Protein 5ZSX (pdb70)

InterPro domains:
  IPR000486 Extradiol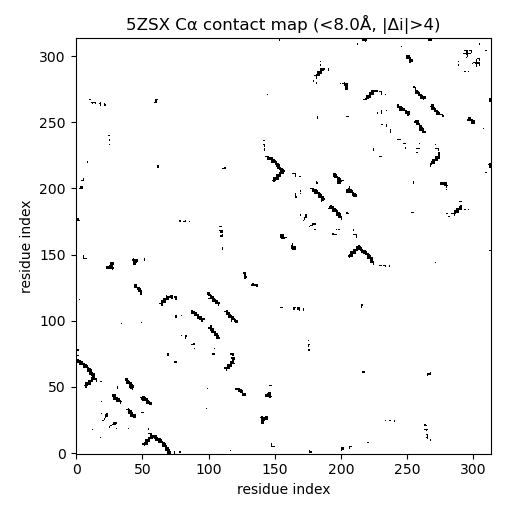 ring-cleavage dioxygenase, class I /II [PS00082] (250-271)
  IPR004360 Glyoxalase/fosfomycin resistance/dioxygenase domain [PF00903] (162-271)
  IPR017624 Catechol 2,3 dioxygenase [TIGR03211] (2-314)
  IPR029068 Glyoxalase/Bleomycin resistance protein/Dihydroxybiphenyl dioxygenase [G3DSA:3.10.180.10] (1-146)
  IPR029068 Glyoxalase/Bleomycin resistance protein/Dihydroxybiphenyl dioxygenase [G3DSA:3.10.180.10] (147-293)
  IPR029068 Glyoxalase/Bleomycin resistance protein/Dihydroxybiphenyl dioxygenase [SSF54593] (1-282)
  IPR037523 Vicinal oxygen chelate (VOC), core domain [PS51819] (5-120)
  IPR037523 Vicinal oxygen chelate (VOC), core domain [PS51819] (147-275)
  IPR054560 Metapyrocatechase-like, N-terminal domain [PF22247] (63-122)

Solvent-accessible surface area: 13381 Å² total; per-residue (Å²): 108,4,3,69,66,7,8,0,0,3,0,48,1,104,74,39,101,21,0,21,133,12,0,52,56,4,0,7,4,123,43,44,34,142,39,221,78,34,27,3,1,0,9,1,10,30,22,106,11,25,3,4,0,3,0,22,75,33,127,98,19,7,28,44,9,0,0,2,26,0,96,94,64,67,3,0,82,37,4,41,137,100,0,80,94,76,64,20,184,19,71,60,35,93,114,53,66,24,42,38,7,9,44,0,0,43,5,141,4,46,10,42,16,44,2,29,0,2,12,45,16,82,128,65,10,32,56,33,36,117,147,140,72,87,115,150,13,125,69,70,121,19,8,5,1,19,85,8,14,3,0,5,0,4,0,66,41,71,63,182,63,73,62,26,13,0,25,50,0,9,118,0,0,39,101,3,3,70,7,26,37,8,4,26,0,31,26,29,110,90,18,84,40,41,11,6,0,14,0,0,47,39,64,39,2,7,5,0,0,0,20,17,8,107,76,42,12,1,2,4,0,0,0,28,2,78,48,122,122,34,0,101,108,0,21,70,16,0,78,172,63,190,23,171,72,25,11,64,53,11,83,15,11,3,2,119,0,30,0,0,5,0,17,5,73,9,27,0,2,0,1,0,5,1,18,85,29,17,98,0,67,135,131,72,108,58,42,65,44,60,92,126,100,46,10,21,0,8,2,114,105,96,39,123,47,40,76,30,10,76,99,62,56,41

CATH classification: 3.10.180.10 (+1 more: 3.10.180.10)

Secondary structure (DSSP, 8-state):
--EEEEEEEEEEES-HHHHHHHHHHTT--EEEEE-TTS-EEEE-TT--BS-SEEEEE-SS-EEEEEEEEESSHHHHHHHHHHHHHHT--EEEE-TTSSTTB--EEEEE-TTS-EEEEES-B-B---TT-SSS--SS-TT--TT----EEEEEEEEEEEGGGTEEHHHHHHHHHHHTT--EEEEEEEESGGG-EEEEEEEESSSSS-SEEEEEESS-EEEEEEEEESSHHHHHHHHHHHHHTT-EEEEEEEE-SSTT-EEEEEE-TTS-EEEEEES--S---TTSPPEEEEGGGHHHHHSTTT----HHHHH---

Sequence (314 aa):
MGVLRIGHASLKVMDMDAAVRHYENVLGMKTTMKDKAGNVYLKCWDEWDKYSVILTPSDQAGMNHLAYKVEKEADL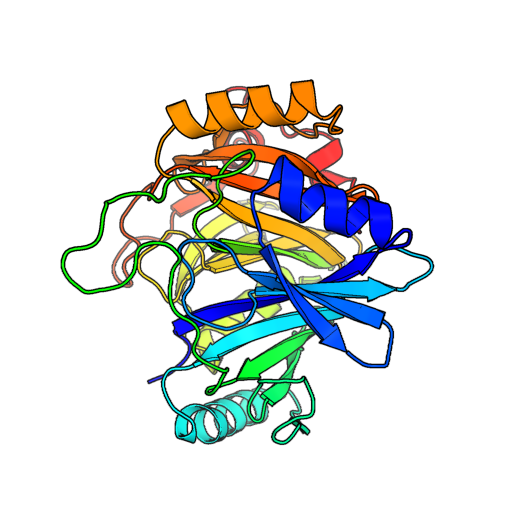EALQQKIEAWGVKTTMLDEGTLPSTGRMLQFKLPSGHEMRLYASKEFVGTDVGNINPDPWPDGLKGAGAHWLDHCLLVCEMNPEAGINTVADNTRFVTECLDFFLTEQVLVGPGGSIQATTFLARTTTPHDIAFVGGPTSGLHHIAFFLDSWHDVLKAADVMAKNKVRIDVAPTRHGITRGETIYFFDPSGNRNETFAGLGYLAQRDRPVTTWTEDQLGSAIFYHTGYLEPSFTDVYT

Nearest PDB structures (foldseek):
  5znh-assembly1_A  TM=1.003E+00  e=5.817E-73  Diaphorobacter sp. DS2
  5zsz-assembly1_A  TM=1.003E+00  e=4.782E-66  Diaphorobacter sp. DS2
  1q0c-assembly1_A  TM=8.884E-01  e=5.235E-26  Brevibacterium fuscum
  1f1u-assembly1_A  TM=8.947E-01  e=1.206E-25  Arthrobacter globiformis
  2zi8-assembly1_A  TM=8.381E-01  e=3.390E-19  Mycobacterium tuberculosis

Organism: NCBI:txid1302548

Radius of gyration: 18.54 Å; Cα contacts (8 Å, |Δi|>4): 811; chains: 1; bounding box: 49×52×52 Å

Foldseek 3Di:
DFFDFWAAWEKEFADLVQQVCCCCAQVNWDWQDADPQGKTFTWAQQDFFRGHYIYHHDPAIFTQATETETAAPVVLVVLQVLLVVVPWHWDWAAQPPPPQFGIWIWTAQPLGGIYIYGHGGHTHGHNQDDDPGDPADPPRHHLRFNGFAAFEKAGADDVVVPDDSQVRNQVSCCRRRVWAWAAFEFEDDVSPDTAKTATDPAQFRHRYMYGYANGITTLETETEDEALVSLVRSQVSCVVVVWAWDAHWAFALRSRWIWTWTARPRQAIYMYTYHRSDGHDNPDDHHYHYPVQVQCNGGVVPSDNDPCSHPGHD

Structure (mmCIF, N/CA/C/O backbone):
data_5ZSX
#
_entry.id   5ZSX
#
_cell.length_a   102.281
_cell.length_b   102.281
_cell.length_c   113.851
_cell.angle_alpha   90.000
_cell.angle_beta   90.000
_cell.angle_gamma   120.000
#
_symmetry.space_group_name_H-M   'P 62 2 2'
#
loop_
_entity.id
_entity.type
_entity.pdbx_description
1 polymer 'Catechol 2,3-dioxygenase, extradiol protein'
2 non-polymer 'CALCIUM ION'
3 non-polymer 'FE (III) ION'
4 non-polymer 3-FLUOROBENZENE-1,2-DIOL
5 non-polymer DI(HYDROXYETHYL)ETHER
6 non-polymer 1,2-ETHANEDIOL
7 water water
#
loop_
_atom_site.group_PDB
_atom_site.id
_atom_site.type_symbol
_atom_site.label_atom_id
_atom_site.label_alt_id
_atom_site.label_comp_id
_atom_site.label_asym_id
_atom_site.label_entity_id
_atom_site.label_seq_id
_atom_site.pdbx_PDB_ins_code
_atom_site.Cartn_x
_atom_site.Cartn_y
_atom_site.Cartn_z
_atom_site.occupancy
_atom_site.B_iso_or_equiv
_atom_site.auth_seq_id
_atom_site.auth_comp_id
_atom_site.auth_asym_id
_atom_site.auth_atom_id
_atom_site.pdbx_PDB_model_num
ATOM 1 N N . MET A 1 1 ? 14.402 -0.078 52.737 1.00 51.89 1 MET A N 1
ATOM 2 C CA . MET A 1 1 ? 14.101 1.038 51.845 1.00 55.16 1 MET A CA 1
ATOM 3 C C . MET A 1 1 ? 14.982 2.254 52.124 1.00 49.04 1 MET A C 1
ATOM 4 O O . MET A 1 1 ? 15.611 2.354 53.175 1.00 55.63 1 MET A O 1
ATOM 9 N N . GLY A 1 2 ? 15.015 3.179 51.173 1.00 39.63 2 GLY A N 1
ATOM 10 C CA . GLY A 1 2 ? 15.629 4.473 51.387 1.00 39.85 2 GLY A CA 1
ATOM 11 C C . GLY A 1 2 ? 16.987 4.624 50.732 1.00 39.80 2 GLY A C 1
ATOM 12 O O . GLY A 1 2 ? 17.408 3.841 49.876 1.00 40.00 2 GLY A O 1
ATOM 13 N N . VAL A 1 3 ? 17.680 5.679 51.162 1.00 37.06 3 VAL A N 1
ATOM 14 C CA . VAL A 1 3 ? 18.971 6.039 50.592 1.00 34.77 3 VAL A CA 1
ATOM 15 C C . VAL A 1 3 ? 20.009 4.976 50.927 1.00 31.99 3 VAL A C 1
ATOM 16 O O . VAL A 1 3 ? 20.088 4.493 52.066 1.00 31.17 3 VAL A O 1
ATOM 20 N N . LEU A 1 4 ? 20.813 4.606 49.928 1.00 28.58 4 LEU A N 1
ATOM 21 C CA . LEU A 1 4 ? 21.891 3.638 50.091 1.00 29.11 4 LEU A CA 1
ATOM 22 C C . LEU A 1 4 ? 23.234 4.307 50.364 1.00 37.64 4 LEU A C 1
ATOM 23 O O . LEU A 1 4 ? 23.958 3.904 51.280 1.00 34.68 4 LEU A O 1
ATOM 28 N N . ARG A 1 5 ? 23.578 5.320 49.576 1.00 32.70 5 ARG A N 1
ATOM 29 C CA . ARG A 1 5 ? 24.906 5.921 49.606 1.00 29.63 5 ARG A CA 1
ATOM 30 C C . ARG A 1 5 ? 24.898 7.124 48.676 1.00 34.56 5 ARG A C 1
ATOM 31 O O . ARG A 1 5 ? 23.940 7.351 47.932 1.00 38.66 5 ARG A O 1
ATOM 39 N N . ILE A 1 6 ? 25.993 7.882 48.711 1.00 34.48 6 ILE A N 1
ATOM 40 C CA . ILE A 1 6 ? 26.192 8.944 47.736 1.00 32.93 6 ILE A CA 1
ATOM 41 C C . ILE A 1 6 ? 26.326 8.330 46.348 1.00 36.91 6 ILE A C 1
ATOM 42 O O . ILE A 1 6 ? 26.980 7.293 46.162 1.00 36.47 6 ILE A O 1
ATOM 47 N N . GLY A 1 7 ? 25.672 8.948 45.368 1.00 36.42 7 GLY A N 1
ATOM 48 C CA . GLY A 1 7 ? 25.600 8.379 44.036 1.00 32.73 7 GLY A CA 1
ATOM 49 C C . GLY A 1 7 ? 26.548 9.030 43.053 1.00 39.54 7 GLY A C 1
ATOM 50 O O . GLY A 1 7 ? 27.337 8.345 42.393 1.00 35.94 7 GLY A O 1
ATOM 51 N N . HIS A 1 8 ? 26.475 10.354 42.937 1.00 38.23 8 HIS A N 1
ATOM 52 C CA . HIS A 1 8 ? 27.458 11.089 42.155 1.00 33.46 8 HIS A CA 1
ATOM 53 C C . HIS A 1 8 ? 27.465 12.540 42.610 1.00 31.43 8 HIS A C 1
ATOM 54 O O . HIS A 1 8 ? 26.558 13.001 43.308 1.00 36.71 8 HIS A O 1
ATOM 61 N N . ALA A 1 9 ? 28.511 13.252 42.199 1.00 32.84 9 ALA A N 1
ATOM 62 C CA . ALA A 1 9 ? 28.623 14.691 42.384 1.00 36.38 9 ALA A CA 1
ATOM 63 C C . ALA A 1 9 ? 28.922 15.327 41.035 1.00 41.26 9 ALA A C 1
ATOM 64 O O . ALA A 1 9 ? 29.776 14.834 40.291 1.00 41.16 9 ALA A O 1
ATOM 66 N N . SER A 1 10 ? 28.222 16.413 40.719 1.00 43.06 10 SER A N 1
ATOM 67 C CA . SER A 1 10 ? 28.407 17.139 39.466 1.00 38.42 10 SER A CA 1
ATOM 68 C C . SER A 1 10 ? 29.124 18.448 39.760 1.00 40.25 10 SER A C 1
ATOM 69 O O . SER A 1 10 ? 28.585 19.309 40.466 1.00 40.09 10 SER A O 1
ATOM 72 N N . LEU A 1 11 ? 30.328 18.600 39.212 1.00 40.09 11 LEU A N 1
ATOM 73 C CA . LEU A 1 11 ? 31.202 19.724 39.513 1.00 39.79 11 LEU A CA 1
ATOM 74 C C . LEU A 1 11 ? 31.382 20.616 38.293 1.00 40.74 11 LEU A C 1
ATOM 75 O O . LEU A 1 11 ? 31.380 20.148 37.151 1.00 45.02 11 LEU A O 1
ATOM 80 N N . LYS A 1 12 ? 31.546 21.910 38.554 1.00 51.37 12 LYS A N 1
ATOM 81 C CA . LYS A 1 12 ? 31.928 22.874 37.531 1.00 55.92 12 LYS A CA 1
ATOM 82 C C . LYS A 1 12 ? 33.445 22.928 37.413 1.00 56.70 12 LYS A C 1
ATOM 83 O O . LYS A 1 12 ? 34.156 22.974 38.422 1.00 51.11 12 LYS A O 1
ATOM 89 N N . VAL A 1 13 ? 33.938 22.923 36.175 1.00 53.63 13 VAL A N 1
ATOM 90 C CA . VAL A 1 13 ? 35.358 23.085 35.895 1.00 50.63 13 VAL A CA 1
ATOM 91 C C . VAL A 1 13 ? 35.523 24.066 34.744 1.00 56.01 13 VAL A C 1
ATOM 92 O O . VAL A 1 13 ? 34.638 24.219 33.898 1.00 58.37 13 VAL A O 1
ATOM 96 N N . MET A 1 14 ? 36.679 24.729 34.715 1.00 55.32 14 MET A N 1
ATOM 97 C CA . MET A 1 14 ? 36.968 25.733 33.702 1.00 58.05 14 MET A CA 1
ATOM 98 C C . MET A 1 14 ? 37.888 25.229 32.600 1.00 60.14 14 MET A C 1
ATOM 99 O O . MET A 1 14 ? 37.947 25.848 31.532 1.00 60.86 14 MET A O 1
ATOM 104 N N . ASP A 1 15 ? 38.594 24.123 32.827 1.00 64.36 15 ASP A N 1
ATOM 105 C CA . ASP A 1 15 ? 39.462 23.502 31.826 1.00 66.13 15 ASP A CA 1
ATOM 106 C C . ASP A 1 15 ? 39.157 22.007 31.856 1.00 60.50 15 ASP A C 1
ATOM 107 O O . ASP A 1 15 ? 39.594 21.300 32.769 1.00 60.07 15 ASP A O 1
ATOM 112 N N . MET A 1 16 ? 38.407 21.530 30.859 1.00 55.68 16 MET A N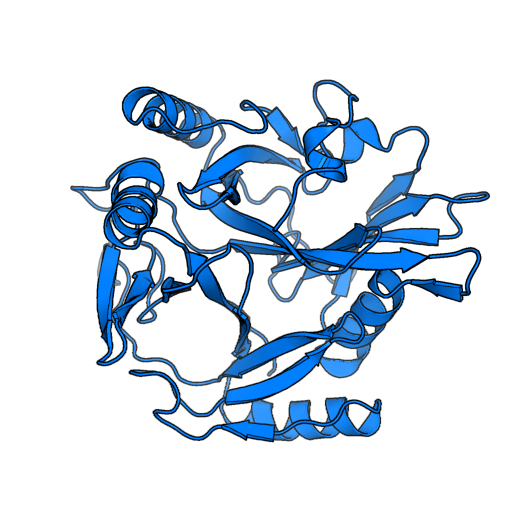 1
ATOM 113 C CA . MET A 1 16 ? 37.955 20.142 30.876 1.00 54.72 16 MET A CA 1
ATOM 114 C C . MET A 1 16 ? 39.124 19.175 30.719 1.00 54.06 16 MET A C 1
ATOM 115 O O . MET A 1 16 ? 39.220 18.181 31.450 1.00 46.50 16 MET A O 1
ATOM 120 N N . ASP A 1 17 ? 40.022 19.451 29.768 1.00 46.76 17 ASP A N 1
ATOM 121 C CA . ASP A 1 17 ? 41.178 18.583 29.560 1.00 60.64 17 ASP A CA 1
ATOM 122 C C . ASP A 1 17 ? 41.992 18.439 30.840 1.00 57.46 17 ASP A C 1
ATOM 123 O O . ASP A 1 17 ? 42.354 17.326 31.236 1.00 55.21 17 ASP A O 1
ATOM 128 N N . ALA A 1 18 ? 42.280 19.559 31.505 1.00 50.72 18 ALA A N 1
ATOM 129 C CA . ALA A 1 18 ? 43.068 19.507 32.731 1.00 47.80 18 ALA A CA 1
ATOM 130 C C . ALA A 1 18 ? 42.310 18.804 33.851 1.00 51.20 18 ALA A C 1
ATOM 131 O O . ALA A 1 18 ? 42.908 18.062 34.639 1.00 55.79 18 ALA A O 1
ATOM 133 N N . ALA A 1 19 ? 40.995 19.022 33.939 1.00 56.05 19 ALA A N 1
ATOM 134 C CA . ALA A 1 19 ? 40.214 18.416 35.015 1.00 49.71 19 ALA A CA 1
ATOM 135 C C . ALA A 1 19 ? 40.111 16.905 34.839 1.00 50.78 19 ALA A C 1
ATOM 136 O O . ALA A 1 19 ? 40.315 16.144 35.793 1.00 47.44 19 ALA A O 1
ATOM 138 N N . VAL A 1 20 ? 39.784 16.455 33.624 1.00 50.27 20 VAL A N 1
ATOM 139 C CA . VAL A 1 20 ? 39.741 15.022 33.341 1.00 53.53 20 VAL A CA 1
ATOM 140 C C . VAL A 1 20 ? 41.108 14.393 33.584 1.00 51.79 20 VAL A C 1
ATOM 141 O O . VAL A 1 20 ? 41.214 13.296 34.145 1.00 45.70 20 VAL A O 1
ATOM 145 N N . ARG A 1 21 ? 42.174 15.086 33.176 1.00 48.97 21 ARG A N 1
ATOM 146 C CA . ARG A 1 21 ? 43.528 14.621 33.462 1.00 49.21 21 ARG A CA 1
ATOM 147 C C . ARG A 1 21 ? 43.733 14.413 34.959 1.00 48.79 21 ARG A C 1
ATOM 148 O O . ARG A 1 21 ? 44.352 13.430 35.381 1.00 42.48 21 ARG A O 1
ATOM 156 N N . HIS A 1 22 ? 43.193 15.319 35.773 1.00 40.80 22 HIS A N 1
ATOM 157 C CA . HIS A 1 22 ? 43.375 15.250 37.218 1.00 39.85 22 HIS A CA 1
ATOM 158 C C . HIS A 1 22 ? 42.650 14.050 37.818 1.00 45.07 22 HIS A C 1
ATOM 159 O O . HIS A 1 22 ? 43.237 13.276 38.582 1.00 48.05 22 HIS A O 1
ATOM 166 N N . TYR A 1 23 ? 41.366 13.884 37.496 1.00 37.55 23 TYR A N 1
ATOM 167 C CA . TYR A 1 23 ? 40.598 12.818 38.131 1.00 35.74 23 TYR A CA 1
ATOM 168 C C . TYR A 1 23 ? 41.035 11.444 37.643 1.00 41.84 23 TYR A C 1
ATOM 169 O O . TYR A 1 23 ? 40.959 10.466 38.399 1.00 38.41 23 TYR A O 1
ATOM 178 N N . GLU A 1 24 ? 41.539 11.359 36.412 1.00 37.04 24 GLU A N 1
ATOM 179 C CA . GLU A 1 24 ? 42.079 10.099 35.916 1.00 43.13 24 GLU A CA 1
ATOM 180 C C . GLU A 1 24 ? 43.459 9.808 36.499 1.00 48.60 24 GLU A C 1
ATOM 181 O O . GLU A 1 24 ? 43.695 8.722 37.036 1.00 49.31 24 GLU A O 1
ATOM 187 N N . ASN A 1 25 ? 44.386 10.764 36.402 1.00 49.11 25 ASN A N 1
ATOM 188 C CA . ASN A 1 25 ? 45.777 10.468 36.735 1.00 43.59 25 ASN A CA 1
ATOM 189 C C . ASN A 1 25 ? 46.042 10.523 38.234 1.00 48.65 25 ASN A C 1
ATOM 190 O O . ASN A 1 25 ? 46.851 9.744 38.747 1.00 51.79 25 ASN A O 1
ATOM 195 N N . VAL A 1 26 ? 45.392 11.434 38.949 1.00 50.05 26 VAL A N 1
ATOM 196 C CA . VAL A 1 26 ? 45.65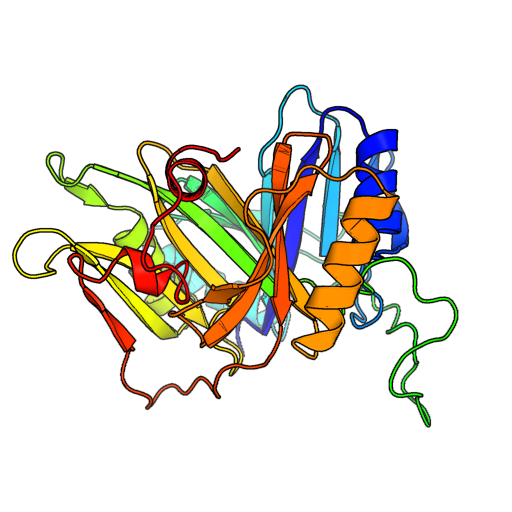2 11.595 40.379 1.00 46.76 26 VAL A CA 1
ATOM 197 C C . VAL A 1 26 ? 44.798 10.647 41.207 1.00 44.39 26 VAL A C 1
ATOM 198 O O . VAL A 1 26 ? 45.309 9.910 42.054 1.00 44.36 26 VAL A O 1
ATOM 202 N N . LEU A 1 27 ? 43.491 10.635 40.969 1.00 39.22 27 LEU A N 1
ATOM 203 C CA . LEU A 1 27 ? 42.592 9.799 41.749 1.00 45.04 27 LEU A CA 1
ATOM 204 C C . LEU A 1 27 ? 42.393 8.414 41.150 1.00 44.28 27 LEU A C 1
ATOM 205 O O . LEU A 1 27 ? 41.895 7.523 41.844 1.00 43.17 27 LEU A O 1
ATOM 210 N N . GLY A 1 28 ? 42.786 8.205 39.896 1.00 44.52 28 GLY A N 1
ATOM 211 C CA . GLY A 1 28 ? 42.654 6.897 39.292 1.00 40.15 28 GLY A CA 1
ATOM 212 C C . GLY A 1 28 ? 41.287 6.577 38.738 1.00 39.90 28 GLY A C 1
ATOM 213 O O . GLY A 1 28 ? 40.994 5.403 38.495 1.00 39.04 28 GLY A O 1
ATOM 214 N N . MET A 1 29 ? 40.436 7.580 38.535 1.00 33.81 29 MET A N 1
ATOM 215 C CA . MET A 1 29 ? 39.127 7.346 37.947 1.00 39.17 29 MET A CA 1
ATOM 216 C C . MET A 1 29 ? 39.257 7.047 36.454 1.00 39.66 29 MET A C 1
ATOM 217 O O . MET A 1 29 ? 40.309 7.243 35.837 1.00 43.76 29 MET A O 1
ATOM 222 N N . LYS A 1 30 ? 38.162 6.569 35.870 1.00 38.00 30 LYS A N 1
ATOM 223 C CA . LYS A 1 30 ? 38.088 6.284 34.444 1.00 41.10 30 LYS A CA 1
ATOM 224 C C . LYS A 1 30 ? 36.905 7.027 33.843 1.00 42.96 30 LYS A C 1
ATOM 225 O O . LYS A 1 30 ? 35.807 7.016 34.410 1.00 41.05 30 LYS A O 1
ATOM 231 N N . THR A 1 31 ? 37.132 7.671 32.700 1.00 46.12 31 THR A N 1
ATOM 232 C CA . THR A 1 31 ? 36.040 8.285 31.956 1.00 41.16 31 THR A CA 1
ATOM 233 C C . THR A 1 31 ? 35.177 7.204 31.316 1.00 41.68 31 THR A C 1
ATOM 234 O O . THR A 1 31 ? 35.690 6.309 30.638 1.00 44.63 31 THR A O 1
ATOM 238 N N . THR A 1 32 ? 33.861 7.287 31.526 1.00 42.60 32 THR A N 1
ATOM 239 C CA . THR A 1 32 ? 32.943 6.309 30.960 1.00 41.72 32 THR A CA 1
ATOM 240 C C . THR A 1 32 ? 32.069 6.852 29.836 1.00 41.45 32 THR A C 1
ATOM 241 O O . THR A 1 32 ? 31.606 6.057 29.012 1.00 53.62 32 THR A O 1
ATOM 245 N N . MET A 1 33 ? 31.842 8.164 29.768 1.00 48.84 33 MET A N 1
ATOM 246 C CA . MET A 1 33 ? 31.100 8.747 28.652 1.00 49.48 33 MET A CA 1
ATOM 247 C C . MET A 1 33 ? 31.241 10.263 28.672 1.00 47.45 33 MET A C 1
ATOM 248 O O . MET A 1 33 ? 31.625 10.858 29.684 1.00 46.35 33 MET A O 1
ATOM 253 N N . LYS A 1 34 ? 30.929 10.876 27.528 1.00 47.35 34 LYS A N 1
ATOM 254 C CA . LYS A 1 34 ? 30.834 12.326 27.382 1.00 53.46 34 LYS A CA 1
ATOM 255 C C . LYS A 1 34 ? 29.556 12.630 26.615 1.00 54.64 34 LYS A C 1
ATOM 256 O O . LYS A 1 34 ? 29.365 12.117 25.508 1.00 58.45 34 LYS A O 1
ATOM 262 N N . ASP A 1 35 ? 28.682 13.457 27.189 1.00 49.65 35 ASP A N 1
ATOM 263 C CA . ASP A 1 35 ? 27.416 13.723 26.519 1.00 45.48 35 ASP A CA 1
ATOM 264 C C . ASP A 1 35 ? 27.592 14.809 25.460 1.00 51.93 35 ASP A C 1
ATOM 265 O O . ASP A 1 35 ? 28.666 15.395 25.297 1.00 54.72 35 ASP A O 1
ATOM 270 N N . LYS A 1 36 ? 26.508 15.090 24.736 1.00 60.36 36 LYS A N 1
ATOM 271 C CA . LYS A 1 36 ? 26.579 16.006 23.604 1.00 63.20 36 LYS A CA 1
ATOM 272 C C . LYS A 1 36 ? 26.898 17.435 24.023 1.00 63.42 36 LYS A C 1
ATOM 273 O O . LYS A 1 36 ? 27.305 18.237 23.176 1.00 67.72 36 LYS A O 1
ATOM 279 N N . ALA A 1 37 ? 26.734 17.772 25.300 1.00 55.01 37 ALA A N 1
ATOM 280 C CA . ALA A 1 37 ? 27.039 19.109 25.790 1.00 51.72 37 ALA A CA 1
ATOM 281 C C . ALA A 1 37 ? 28.458 19.240 26.325 1.00 56.81 37 ALA A C 1
ATOM 282 O O . ALA A 1 37 ? 28.810 20.303 26.846 1.00 61.00 37 ALA A O 1
ATOM 284 N N . GLY A 1 38 ? 29.277 18.195 26.218 1.00 52.44 38 GLY A N 1
ATOM 285 C CA . GLY A 1 38 ? 30.648 18.252 26.676 1.00 59.08 38 GLY A CA 1
ATOM 286 C C . GLY A 1 38 ? 30.872 17.856 28.119 1.00 59.09 38 GLY A C 1
ATOM 287 O O . GLY A 1 38 ? 32.010 17.945 28.597 1.00 62.90 38 GLY A O 1
ATOM 288 N N . ASN A 1 39 ? 29.831 17.432 28.831 1.00 52.20 39 ASN A N 1
ATOM 289 C CA . ASN A 1 39 ? 30.007 16.941 30.191 1.00 46.75 39 ASN A CA 1
ATOM 290 C C . ASN A 1 39 ? 30.683 15.576 30.170 1.00 46.51 39 ASN A C 1
ATOM 291 O O . ASN A 1 39 ? 30.381 14.731 29.323 1.00 45.99 39 ASN A O 1
ATOM 296 N N . VAL A 1 40 ? 31.607 15.365 31.106 1.00 43.23 40 VAL A N 1
ATOM 297 C CA . VAL A 1 40 ? 32.384 14.134 31.195 1.00 39.59 40 VAL A CA 1
ATOM 298 C C . VAL A 1 40 ? 31.986 13.393 32.465 1.00 43.68 40 VAL A C 1
ATOM 299 O O . VAL A 1 40 ? 31.806 14.005 33.526 1.00 46.70 40 VAL A O 1
ATOM 303 N N . TYR A 1 41 ? 31.845 12.074 32.353 1.00 42.82 41 TYR A N 1
ATOM 304 C CA . TYR A 1 41 ? 31.356 11.226 33.434 1.00 39.39 41 TYR A CA 1
ATOM 305 C C . TYR A 1 41 ? 32.423 10.202 33.789 1.00 41.11 41 TYR A C 1
ATOM 306 O O . TYR A 1 41 ? 32.916 9.483 32.911 1.00 43.05 41 TYR A O 1
ATOM 315 N N . LEU A 1 42 ? 32.774 10.130 35.071 1.00 39.26 42 LEU A N 1
ATOM 316 C CA . LEU A 1 42 ? 33.836 9.249 35.535 1.00 40.65 42 LEU A CA 1
ATOM 317 C C . LEU A 1 42 ? 33.356 8.405 36.707 1.00 32.55 42 LEU A C 1
ATOM 318 O O . LEU A 1 42 ? 32.466 8.805 37.461 1.00 38.41 42 LEU A O 1
ATOM 323 N N . LYS A 1 43 ? 33.969 7.230 36.851 1.00 31.49 43 LYS A N 1
ATOM 324 C CA . LYS A 1 43 ? 33.713 6.325 37.961 1.00 36.58 43 LYS A CA 1
ATOM 325 C C . LYS A 1 43 ? 35.041 5.879 38.555 1.00 40.01 43 LYS A C 1
ATOM 326 O O . LYS A 1 43 ? 36.098 6.011 37.934 1.00 40.30 43 LYS A O 1
ATOM 332 N N . CYS A 1 44 ? 34.971 5.343 39.769 1.00 37.36 44 CYS A N 1
ATOM 333 C CA . CYS A 1 44 ? 36.116 4.727 40.421 1.00 36.61 44 CYS A CA 1
ATOM 334 C C . CYS A 1 44 ? 36.122 3.224 40.159 1.00 35.64 44 CYS A C 1
ATOM 335 O O . CYS A 1 44 ? 35.107 2.627 39.796 1.00 37.69 44 CYS A O 1
ATOM 338 N N . TRP A 1 45 ? 37.290 2.609 40.359 1.00 30.83 45 TRP A N 1
ATOM 339 C CA . TRP A 1 45 ? 37.449 1.203 40.000 1.00 39.66 45 TRP A CA 1
ATOM 340 C C . TRP A 1 45 ? 36.580 0.279 40.849 1.00 35.76 45 TRP A C 1
ATOM 341 O O . TRP A 1 45 ? 36.156 -0.777 40.368 1.00 40.30 45 TRP A O 1
ATOM 352 N N . ASP A 1 46 ? 36.302 0.643 42.101 1.00 37.93 46 ASP A N 1
ATOM 353 C CA . ASP A 1 46 ? 35.540 -0.218 42.998 1.00 34.13 46 ASP A CA 1
ATOM 354 C C . ASP A 1 46 ? 34.073 0.198 43.096 1.00 35.46 46 ASP A C 1
ATOM 355 O O . ASP A 1 46 ? 33.392 -0.169 44.058 1.00 41.73 46 ASP A O 1
ATOM 360 N N . GLU A 1 47 ? 33.584 0.968 42.130 1.00 37.23 47 GLU A N 1
ATOM 361 C CA . GLU A 1 47 ? 32.166 1.237 41.962 1.00 36.25 47 GLU A CA 1
ATOM 362 C C . GLU A 1 47 ? 31.651 0.402 40.802 1.00 37.87 47 GLU A C 1
ATOM 363 O O . GLU A 1 47 ? 32.401 0.070 39.882 1.00 37.07 47 GLU A O 1
ATOM 369 N N . TRP A 1 48 ? 30.366 0.054 40.850 1.00 30.84 48 TRP A N 1
ATOM 370 C CA . TRP A 1 48 ? 29.777 -0.756 39.795 1.00 38.56 48 TRP A CA 1
ATOM 371 C C . TRP A 1 48 ? 28.807 0.008 38.905 1.00 40.28 48 TRP A C 1
ATOM 372 O O . TRP A 1 48 ? 28.449 -0.500 37.836 1.00 44.24 48 TRP A O 1
ATOM 383 N N . ASP A 1 49 ? 28.390 1.208 39.297 1.00 32.07 49 ASP A N 1
ATOM 384 C CA . ASP A 1 49 ? 27.519 2.023 38.465 1.00 37.52 49 ASP A CA 1
ATOM 385 C C . ASP A 1 49 ? 28.342 2.883 37.503 1.00 39.93 49 ASP A C 1
ATOM 386 O O . ASP A 1 49 ? 29.562 3.014 37.627 1.00 38.46 49 ASP A O 1
ATOM 391 N N . LYS A 1 50 ? 27.637 3.492 36.545 1.00 45.62 50 LYS A N 1
ATOM 392 C CA . LYS A 1 50 ? 28.282 4.090 35.376 1.00 37.62 50 LYS A CA 1
ATOM 393 C C . LYS A 1 50 ? 29.238 5.213 35.757 1.00 38.84 50 LYS A C 1
ATOM 394 O O . LYS A 1 50 ? 30.317 5.344 35.165 1.00 39.78 50 LYS A O 1
ATOM 400 N N . TYR A 1 51 ? 28.864 6.042 36.729 1.00 32.44 51 TYR A N 1
ATOM 401 C CA . TYR A 1 51 ? 29.686 7.198 37.055 1.00 34.84 51 TYR A CA 1
ATOM 402 C C . TYR A 1 51 ? 29.334 7.698 38.447 1.00 39.58 51 TYR A C 1
ATOM 403 O O . TYR A 1 51 ? 28.205 7.535 38.915 1.00 35.33 51 TYR A O 1
ATOM 412 N N . SER A 1 52 ? 30.321 8.320 39.091 1.00 37.03 52 SER A N 1
ATOM 413 C CA . SER A 1 52 ? 30.128 9.009 40.355 1.00 37.86 52 SER A CA 1
ATOM 414 C C . SER A 1 52 ? 30.551 10.469 40.306 1.00 43.23 52 SER A C 1
ATOM 415 O O . SER A 1 52 ? 30.339 11.191 41.287 1.00 36.33 52 SER A O 1
ATOM 418 N N . VAL A 1 53 ? 31.135 10.926 39.201 1.00 30.12 53 VAL A N 1
ATOM 419 C CA . VAL A 1 53 ? 31.596 12.303 39.069 1.00 33.43 53 VAL A CA 1
ATOM 420 C C . VAL A 1 53 ? 31.184 12.817 37.699 1.00 38.84 53 VAL A C 1
ATOM 421 O O . VAL A 1 53 ? 31.430 12.157 36.684 1.00 44.41 53 VAL A O 1
ATOM 425 N N . ILE A 1 54 ? 30.550 13.986 37.671 1.00 41.38 54 ILE A N 1
ATOM 426 C CA . ILE A 1 54 ? 30.238 14.698 36.438 1.00 42.19 54 ILE A CA 1
ATOM 427 C C . ILE A 1 54 ? 31.057 15.980 36.414 1.00 47.47 54 ILE A C 1
ATOM 428 O O . ILE A 1 54 ? 31.027 16.761 37.374 1.00 48.29 54 ILE A O 1
ATOM 433 N N . LEU A 1 55 ? 31.791 16.191 35.326 1.00 43.71 55 LEU A N 1
ATOM 434 C CA . LEU A 1 55 ? 32.515 17.432 35.091 1.00 36.74 55 LEU A CA 1
ATOM 435 C C . LEU A 1 55 ? 31.784 18.201 34.000 1.00 46.03 55 LEU A C 1
ATOM 436 O O . LEU A 1 55 ? 31.587 17.678 32.898 1.00 52.43 55 LEU A O 1
ATOM 441 N N . THR A 1 56 ? 31.375 19.431 34.307 1.00 45.24 56 THR A N 1
ATOM 442 C CA . THR A 1 56 ? 30.616 20.253 33.378 1.00 47.34 56 THR A CA 1
ATOM 443 C C . THR A 1 56 ? 31.400 21.512 33.026 1.00 52.25 56 THR A C 1
ATOM 444 O O . THR A 1 56 ? 31.942 22.170 33.926 1.00 48.13 56 THR A O 1
ATOM 448 N N . PRO A 1 57 ? 31.487 21.879 31.747 1.00 54.80 57 PRO A N 1
ATOM 449 C CA . PRO A 1 57 ? 32.204 23.108 31.381 1.00 53.13 57 PRO A CA 1
ATOM 450 C C . PRO A 1 57 ? 31.554 24.332 32.008 1.00 57.60 57 PRO A C 1
ATOM 451 O O . PRO A 1 57 ? 30.328 24.447 32.072 1.00 62.34 57 PRO A O 1
ATOM 455 N N . SER A 1 58 ? 32.391 25.252 32.474 1.00 54.95 58 SER A N 1
ATOM 456 C CA . SER A 1 58 ? 31.902 26.431 33.171 1.00 57.20 58 SER A CA 1
ATOM 457 C C . SER A 1 58 ? 32.986 27.499 33.136 1.00 62.46 58 SER A C 1
ATOM 458 O O . SER A 1 58 ? 34.111 27.259 32.692 1.00 63.60 58 SER A O 1
ATOM 461 N N . ASP A 1 59 ? 32.624 28.691 33.600 1.00 63.78 59 ASP A N 1
ATOM 462 C CA . ASP A 1 59 ? 33.570 29.781 33.780 1.00 75.70 59 ASP A CA 1
ATOM 463 C C . ASP A 1 59 ? 33.959 29.959 35.240 1.00 73.25 59 ASP A C 1
ATOM 464 O O . ASP A 1 59 ? 34.570 30.972 35.595 1.00 74.65 59 ASP A O 1
ATOM 469 N N . GLN A 1 60 ? 33.621 28.993 36.087 1.00 64.31 60 GLN A N 1
ATOM 470 C CA . GLN A 1 60 ? 33.892 29.067 37.513 1.00 61.72 60 GLN A CA 1
ATOM 471 C C . GLN A 1 60 ? 33.944 27.649 38.063 1.00 61.88 60 GLN A C 1
ATOM 472 O O . GLN A 1 60 ? 33.617 26.681 37.374 1.00 63.65 60 GLN A O 1
ATOM 478 N N . ALA A 1 61 ? 34.359 27.538 39.319 1.00 58.46 61 ALA A N 1
ATOM 479 C CA . ALA A 1 61 ? 34.314 26.266 40.016 1.00 55.70 61 ALA A CA 1
ATOM 480 C C . ALA A 1 61 ? 33.010 26.163 40.801 1.00 55.24 61 ALA A C 1
ATOM 481 O O . ALA A 1 61 ? 32.140 27.034 40.731 1.00 62.58 61 ALA A O 1
ATOM 483 N N . GLY A 1 62 ? 32.874 25.087 41.562 1.00 49.84 62 GLY A N 1
ATOM 484 C CA . GLY A 1 62 ? 31.721 24.862 42.409 1.00 44.61 62 GLY A CA 1
ATOM 485 C C . GLY A 1 62 ? 31.011 23.572 42.053 1.00 46.76 62 GLY A C 1
ATOM 486 O O . GLY A 1 62 ? 31.492 22.758 41.258 1.00 51.84 62 GLY A O 1
ATOM 487 N N . MET A 1 63 ? 29.836 23.396 42.649 1.00 44.18 63 MET A N 1
ATOM 488 C CA . MET A 1 63 ? 29.042 22.188 42.490 1.00 42.92 63 MET A CA 1
ATOM 489 C C . MET A 1 63 ? 27.716 22.511 41.818 1.00 45.25 63 MET A C 1
ATOM 490 O O . MET A 1 63 ? 27.063 23.503 42.153 1.00 47.38 63 MET A O 1
ATOM 495 N N . ASN A 1 64 ? 27.318 21.659 40.874 1.00 44.00 64 ASN A N 1
ATOM 496 C CA . ASN A 1 64 ? 25.990 21.770 40.282 1.00 50.57 64 ASN A CA 1
ATOM 497 C C . ASN A 1 64 ? 24.938 21.143 41.190 1.00 52.15 64 ASN A C 1
ATOM 498 O O . ASN A 1 64 ? 24.002 21.816 41.636 1.00 48.02 64 ASN A O 1
ATOM 503 N N . HIS A 1 65 ? 25.085 19.855 41.484 1.00 47.06 65 HIS A N 1
ATOM 504 C CA . HIS A 1 65 ? 24.183 19.180 42.404 1.00 48.38 65 HIS A CA 1
ATOM 505 C C . HIS A 1 65 ? 24.902 17.983 43.007 1.00 48.29 65 HIS A C 1
ATOM 506 O O . HIS A 1 65 ? 26.021 17.637 42.619 1.00 41.16 65 HIS A O 1
ATOM 513 N N . LEU A 1 66 ? 24.221 17.349 43.956 1.00 39.32 66 LEU A N 1
ATOM 514 C CA . LEU A 1 66 ? 24.696 16.170 44.664 1.00 38.26 66 LEU A CA 1
ATOM 515 C C . LEU A 1 66 ? 23.602 15.115 44.583 1.00 39.15 66 LEU A C 1
ATOM 516 O O . LEU A 1 66 ? 22.425 15.426 44.794 1.00 41.34 66 LEU A O 1
ATOM 521 N N . ALA A 1 67 ? 23.978 13.879 44.265 1.00 37.11 67 ALA A N 1
ATOM 522 C CA . ALA A 1 67 ? 23.015 12.808 44.044 1.00 38.49 67 ALA A CA 1
ATOM 523 C C . ALA A 1 67 ? 23.295 11.636 44.973 1.00 38.83 67 ALA A C 1
ATOM 524 O O . ALA A 1 67 ? 24.449 11.240 45.161 1.00 37.55 67 ALA A O 1
ATOM 526 N N . TYR A 1 68 ? 22.227 11.084 45.546 1.00 33.23 68 TYR A N 1
ATOM 527 C CA . TYR A 1 68 ? 22.294 9.894 46.382 1.00 33.77 68 TYR A CA 1
ATOM 528 C C . TYR A 1 68 ? 21.424 8.809 45.766 1.00 38.59 68 TYR A C 1
ATOM 529 O O . TYR A 1 68 ? 20.374 9.098 45.188 1.00 41.32 68 TYR A O 1
ATOM 538 N N . LYS A 1 69 ? 21.877 7.562 45.866 1.00 33.12 69 LYS A N 1
ATOM 539 C CA . LYS A 1 69 ? 21.144 6.442 45.300 1.00 30.50 69 LYS A CA 1
ATOM 540 C C . LYS A 1 69 ? 20.252 5.814 46.360 1.00 34.71 69 LYS A C 1
ATOM 541 O O . LYS A 1 69 ? 20.654 5.663 47.516 1.00 35.52 69 LYS A O 1
ATOM 547 N N . VAL A 1 70 ? 19.038 5.450 45.959 1.00 32.81 70 VAL A N 1
ATOM 548 C CA . VAL A 1 70 ? 18.092 4.792 46.845 1.00 36.07 70 VAL A CA 1
ATOM 549 C C . VAL A 1 70 ? 17.925 3.341 46.399 1.00 38.83 70 VAL A C 1
ATOM 550 O O . VAL A 1 70 ? 18.307 2.953 45.294 1.00 35.78 70 VAL A O 1
ATOM 554 N N . GLU A 1 71 ? 17.321 2.540 47.277 1.00 37.04 71 GLU A N 1
ATOM 555 C CA . GLU A 1 71 ? 17.293 1.095 47.079 1.00 42.20 71 GLU A CA 1
ATOM 556 C C . GLU A 1 71 ? 16.388 0.693 45.917 1.00 41.74 71 GLU A C 1
ATOM 557 O O . GLU A 1 71 ? 16.756 -0.169 45.110 1.00 43.04 71 GLU A O 1
ATOM 563 N N . LYS A 1 72 ? 15.204 1.294 45.811 1.00 38.76 72 LYS A N 1
ATOM 564 C CA . LYS A 1 72 ? 14.243 0.890 44.793 1.00 41.39 72 LYS A CA 1
ATOM 565 C C . LYS A 1 72 ? 13.489 2.107 44.274 1.00 40.39 72 LYS A C 1
ATOM 566 O O . LYS A 1 72 ? 13.427 3.151 44.927 1.00 42.02 72 LYS A O 1
ATOM 572 N N . GLU A 1 73 ? 12.910 1.950 43.078 1.00 46.41 73 GLU A N 1
ATOM 573 C CA . GLU A 1 73 ? 12.197 3.052 42.435 1.00 41.97 73 GLU A CA 1
ATOM 574 C C . GLU A 1 73 ? 11.059 3.573 43.305 1.00 41.80 73 GLU A C 1
ATOM 575 O O . GLU A 1 73 ? 10.817 4.784 43.358 1.00 47.13 73 GLU A O 1
ATOM 581 N N . ALA A 1 74 ? 10.356 2.679 44.002 1.00 40.87 74 ALA A N 1
ATOM 582 C CA . ALA A 1 74 ? 9.235 3.100 44.835 1.00 46.29 74 ALA A CA 1
ATOM 583 C C . ALA A 1 74 ? 9.665 3.967 46.014 1.00 48.25 74 ALA A C 1
ATOM 584 O O . ALA A 1 74 ? 8.823 4.667 46.585 1.00 48.06 74 ALA A O 1
ATOM 586 N N . ASP A 1 75 ? 10.947 3.937 46.396 1.00 48.13 75 ASP A N 1
ATOM 587 C CA . ASP A 1 75 ? 11.412 4.822 47.461 1.00 38.16 75 ASP A CA 1
ATOM 588 C C . ASP A 1 75 ? 11.270 6.287 47.072 1.00 47.75 75 ASP A C 1
ATOM 589 O O . ASP A 1 75 ? 11.058 7.141 47.941 1.00 45.18 75 ASP A O 1
ATOM 594 N N . LEU A 1 76 ? 11.386 6.595 45.776 1.00 46.67 76 LEU A N 1
ATOM 595 C CA . LEU A 1 76 ? 11.327 7.984 45.335 1.00 49.83 76 LEU A CA 1
ATOM 596 C C . LEU A 1 76 ? 9.974 8.613 45.653 1.00 50.01 76 LEU A C 1
ATOM 597 O O . LEU A 1 76 ? 9.911 9.758 46.114 1.00 47.33 76 LEU A O 1
ATOM 602 N N . GLU A 1 77 ? 8.879 7.882 45.421 1.00 39.35 77 GLU A N 1
ATOM 603 C CA . GLU A 1 77 ? 7.564 8.416 45.768 1.00 38.69 77 GLU A CA 1
ATOM 604 C C . GLU A 1 77 ? 7.421 8.589 47.274 1.00 52.58 77 GLU A C 1
ATOM 605 O O . GLU A 1 77 ? 6.918 9.619 47.741 1.00 49.87 77 GLU A O 1
ATOM 611 N N . ALA A 1 78 ? 7.861 7.593 48.048 1.00 50.38 78 ALA A N 1
ATOM 612 C CA . ALA A 1 78 ? 7.719 7.672 49.498 1.00 45.98 78 ALA A CA 1
ATOM 613 C C . ALA A 1 78 ? 8.545 8.816 50.067 1.00 43.73 78 ALA A C 1
ATOM 614 O O . ALA A 1 78 ? 8.063 9.580 50.913 1.00 47.54 78 ALA A O 1
ATOM 616 N N . LEU A 1 79 ? 9.787 8.959 49.602 1.00 40.67 79 LEU A N 1
ATOM 617 C CA . LEU A 1 79 ? 10.628 10.053 50.073 1.00 41.36 79 LEU A CA 1
ATOM 618 C C . LEU A 1 79 ? 10.108 11.399 49.586 1.00 47.90 79 LEU A C 1
ATOM 619 O O . LEU A 1 79 ? 10.141 12.387 50.329 1.00 48.56 79 LEU A O 1
ATOM 624 N N . GLN A 1 80 ? 9.617 11.458 48.345 1.00 43.69 80 GLN A N 1
ATOM 625 C CA . GLN A 1 80 ? 9.005 12.689 47.853 1.00 48.86 80 GLN A CA 1
ATOM 626 C C . GLN A 1 80 ? 7.873 13.142 48.764 1.00 48.56 80 GLN A C 1
ATOM 627 O O . GLN A 1 80 ? 7.751 14.333 49.074 1.00 52.69 80 GLN A O 1
ATOM 633 N N . GLN A 1 81 ? 7.046 12.199 49.218 1.00 49.76 81 GLN A N 1
ATOM 634 C CA . GLN A 1 81 ? 5.920 12.545 50.077 1.00 56.55 81 GLN A CA 1
ATOM 635 C C . GLN A 1 81 ? 6.394 13.088 51.420 1.00 58.18 81 GLN A C 1
ATOM 636 O O . GLN A 1 81 ? 5.861 14.088 51.915 1.00 60.58 81 GLN A O 1
ATOM 642 N N . LYS A 1 82 ? 7.399 12.446 52.024 1.00 48.00 82 LYS A N 1
ATOM 643 C CA . LYS A 1 82 ? 7.932 12.931 53.296 1.00 52.87 82 LYS A CA 1
ATOM 644 C C . LYS A 1 82 ? 8.573 14.302 53.132 1.00 46.70 82 LYS A C 1
ATOM 645 O O . LYS A 1 82 ? 8.346 15.209 53.941 1.00 48.30 82 LYS A O 1
ATOM 651 N N . ILE A 1 83 ? 9.384 14.467 52.085 1.00 45.09 83 ILE A N 1
ATOM 652 C CA . ILE A 1 83 ? 10.057 15.740 51.841 1.00 43.57 83 ILE A CA 1
ATOM 653 C C . ILE A 1 83 ? 9.042 16.871 51.714 1.00 53.27 83 ILE A C 1
ATOM 654 O O . ILE A 1 83 ? 9.235 17.964 52.261 1.00 52.81 83 ILE A O 1
ATOM 659 N N . GLU A 1 84 ? 7.938 16.626 51.007 1.00 58.94 84 GLU A N 1
ATOM 660 C CA . GLU A 1 84 ? 6.971 17.694 50.787 1.00 58.38 84 GLU A CA 1
ATOM 661 C C . GLU A 1 84 ? 6.128 17.974 52.023 1.00 55.56 84 GLU A C 1
ATOM 662 O O . GLU A 1 84 ? 5.724 19.122 52.239 1.00 51.93 84 GLU A O 1
ATOM 668 N N . ALA A 1 85 ? 5.856 16.958 52.845 1.00 53.99 85 ALA A N 1
ATOM 669 C CA . ALA A 1 85 ? 5.199 17.214 54.122 1.00 52.45 85 ALA A CA 1
ATOM 670 C C . ALA A 1 85 ? 6.060 18.095 55.018 1.00 55.77 85 ALA A C 1
ATOM 671 O O . ALA A 1 85 ? 5.533 18.845 55.845 1.00 57.66 85 ALA A O 1
ATOM 673 N N . TRP A 1 86 ? 7.383 18.022 54.859 1.00 59.70 86 TRP A N 1
ATOM 674 C CA . TRP A 1 86 ? 8.299 18.831 55.653 1.00 58.72 86 TRP A CA 1
ATOM 675 C C . TRP A 1 86 ? 8.296 20.293 55.228 1.00 56.81 86 TRP A C 1
ATOM 676 O O . TRP A 1 86 ? 8.729 21.152 56.004 1.00 58.98 86 TRP A O 1
ATOM 687 N N . GLY A 1 87 ? 7.831 20.592 54.018 1.00 53.42 87 GLY A N 1
ATOM 688 C CA . GLY A 1 87 ? 7.851 21.943 53.485 1.00 53.60 87 GLY A CA 1
ATOM 689 C C . GLY A 1 87 ? 8.780 22.156 52.303 1.00 58.99 87 GLY A C 1
ATOM 690 O O . GLY A 1 87 ? 8.880 23.294 51.824 1.00 66.96 87 GLY A O 1
ATOM 691 N N . VAL A 1 88 ? 9.469 21.138 51.795 1.00 58.12 88 VAL A N 1
ATOM 692 C CA . VAL A 1 88 ? 10.368 21.285 50.653 1.00 57.81 88 VAL A CA 1
ATOM 693 C C . VAL A 1 88 ? 9.641 20.828 49.396 1.00 56.56 88 VAL A C 1
ATOM 694 O O . VAL A 1 88 ? 9.056 19.739 49.373 1.00 58.80 88 VAL A O 1
ATOM 698 N N . LYS A 1 89 ? 9.664 21.658 48.354 1.00 54.46 89 LYS A N 1
ATOM 699 C CA . LYS A 1 89 ? 9.030 21.314 47.087 1.00 48.97 89 LYS A CA 1
ATOM 700 C C . LYS A 1 89 ? 9.980 20.497 46.219 1.00 53.91 89 LYS A C 1
ATOM 701 O O . LYS A 1 89 ? 11.186 20.764 46.171 1.00 50.88 89 LYS A O 1
ATOM 707 N N . THR A 1 90 ? 9.429 19.496 45.535 1.00 46.56 90 THR A N 1
ATOM 708 C CA . THR A 1 90 ? 10.217 18.571 44.736 1.00 47.58 90 THR A CA 1
ATOM 709 C C . THR A 1 90 ? 9.720 18.535 43.297 1.00 51.94 90 THR A C 1
ATOM 710 O O . THR A 1 90 ? 8.588 18.921 42.991 1.00 49.48 90 THR A O 1
ATOM 714 N N . THR A 1 91 ? 10.599 18.066 42.413 1.00 47.76 91 THR A N 1
ATOM 715 C CA . THR A 1 91 ? 10.255 17.740 41.038 1.00 49.98 91 THR A CA 1
ATOM 716 C C . THR A 1 91 ? 10.834 16.369 40.714 1.00 43.99 91 THR A C 1
ATOM 717 O O . THR A 1 91 ? 11.719 15.869 41.410 1.00 49.10 91 THR A O 1
ATOM 721 N N . MET A 1 92 ? 10.326 15.761 39.648 1.00 50.26 92 MET A N 1
ATOM 722 C CA . MET A 1 92 ? 10.780 14.446 39.205 1.00 46.51 92 MET A CA 1
ATOM 723 C C . MET A 1 92 ? 11.258 14.567 37.760 1.00 51.94 92 MET A C 1
ATOM 724 O O . MET A 1 92 ? 10.446 14.640 36.832 1.00 57.82 92 MET A O 1
ATOM 729 N N . LEU A 1 93 ? 12.575 14.613 37.578 1.00 45.32 93 LEU A N 1
ATOM 730 C CA . LEU A 1 93 ? 13.163 14.500 36.253 1.00 47.06 93 LEU A CA 1
ATOM 731 C C . LEU A 1 93 ? 13.085 13.043 35.819 1.00 52.31 93 LEU A C 1
ATOM 732 O O . LEU A 1 93 ? 13.399 12.145 36.603 1.00 46.90 93 LEU A O 1
ATOM 737 N N . ASP A 1 94 ? 12.667 12.797 34.580 1.00 54.64 94 ASP A N 1
ATOM 738 C CA . ASP A 1 94 ? 12.406 11.419 34.195 1.00 58.21 94 ASP A CA 1
ATOM 739 C C . ASP A 1 94 ? 13.665 10.774 33.617 1.00 55.49 94 ASP A C 1
ATOM 740 O O . ASP A 1 94 ? 14.742 11.373 33.576 1.00 53.95 94 ASP A O 1
ATOM 745 N N . GLU A 1 95 ? 13.518 9.526 33.174 1.00 58.98 95 GLU A N 1
ATOM 746 C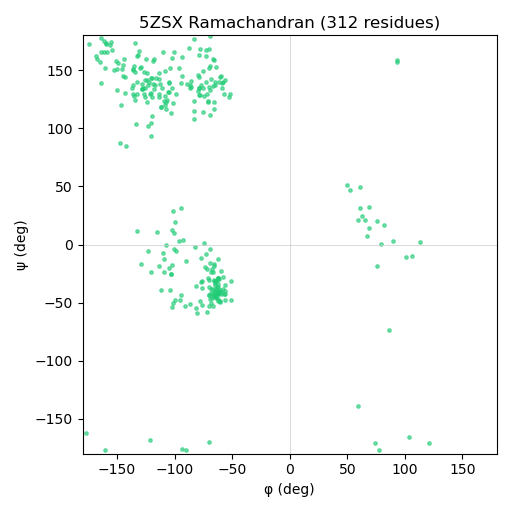 CA . GLU A 1 95 ? 14.647 8.748 32.681 1.00 57.63 95 GLU A CA 1
ATOM 747 C C . GLU A 1 95 ? 15.362 9.471 31.546 1.00 53.67 95 GLU A C 1
ATOM 748 O O . GLU A 1 95 ? 14.734 10.104 30.694 1.00 54.45 95 GLU A O 1
ATOM 754 N N . GLY A 1 96 ? 16.688 9.375 31.544 1.00 47.15 96 GLY A N 1
ATOM 755 C CA . GLY A 1 96 ? 17.491 9.971 30.503 1.00 50.55 96 GLY A CA 1
ATOM 756 C C . GLY A 1 96 ? 17.723 11.460 30.626 1.00 56.98 96 GLY A C 1
ATOM 757 O O . GLY A 1 96 ? 18.379 12.036 29.749 1.00 63.68 96 GLY A O 1
ATOM 758 N N . THR A 1 97 ? 17.190 12.112 31.664 1.00 50.64 97 THR A N 1
ATOM 759 C CA . THR A 1 97 ? 17.573 13.493 31.942 1.00 46.68 97 THR A CA 1
ATOM 760 C C . THR A 1 97 ? 19.091 13.618 31.994 1.00 51.73 97 THR A C 1
ATOM 761 O O . THR A 1 97 ? 19.679 14.513 31.376 1.00 52.96 97 THR A O 1
ATOM 765 N N . LEU A 1 98 ? 19.738 12.719 32.727 1.00 47.56 98 LEU A N 1
ATOM 766 C CA . LEU A 1 98 ? 21.158 12.430 32.634 1.00 45.13 98 LEU A CA 1
ATOM 767 C C . LEU A 1 98 ? 21.360 11.111 31.900 1.00 48.70 98 LEU A C 1
ATOM 768 O O . LEU A 1 98 ? 20.584 10.168 32.101 1.00 51.04 98 LEU A O 1
ATOM 773 N N . PRO A 1 99 ? 22.369 11.015 31.034 1.00 42.53 99 PRO A N 1
ATOM 774 C CA . PRO A 1 99 ? 22.596 9.757 30.312 1.00 46.06 99 PRO A CA 1
ATOM 775 C C . PRO A 1 99 ? 22.876 8.609 31.272 1.00 48.89 99 PRO A C 1
ATOM 776 O O . PRO A 1 99 ? 23.503 8.787 32.319 1.00 47.51 99 PRO A O 1
ATOM 780 N N . SER A 1 100 ? 22.381 7.424 30.908 1.00 45.50 100 SER A N 1
ATOM 781 C CA . SER A 1 100 ? 22.553 6.194 31.678 1.00 44.64 100 SER A CA 1
ATOM 782 C C . SER A 1 100 ? 21.974 6.295 33.086 1.00 45.61 100 SER A C 1
ATOM 783 O O . SER A 1 100 ? 22.347 5.516 33.966 1.00 43.29 100 SER A O 1
ATOM 786 N N . THR A 1 101 ? 21.049 7.226 33.313 1.00 43.89 101 THR A N 1
ATOM 787 C CA . THR A 1 101 ? 20.514 7.493 34.639 1.00 39.79 101 THR A CA 1
ATOM 788 C C . THR A 1 101 ? 18.992 7.457 34.595 1.00 49.36 101 THR A C 1
ATOM 789 O O . THR A 1 101 ? 18.379 8.051 33.700 1.00 48.44 101 THR A O 1
ATOM 793 N N . GLY A 1 102 ? 18.390 6.771 35.561 1.00 47.83 102 GLY A N 1
ATOM 794 C CA . GLY A 1 102 ? 16.950 6.708 35.668 1.00 35.02 102 GLY A CA 1
ATOM 795 C C . GLY A 1 102 ? 16.367 8.041 36.101 1.00 40.73 102 GLY A C 1
ATOM 796 O O . GLY A 1 102 ? 17.036 9.074 36.147 1.00 43.95 102 GLY A O 1
ATOM 797 N N . ARG A 1 103 ? 15.077 8.008 36.420 1.00 37.65 103 ARG A N 1
ATOM 798 C CA . ARG A 1 103 ? 14.415 9.215 36.889 1.00 47.73 103 ARG A CA 1
ATOM 799 C C . ARG A 1 103 ? 15.016 9.670 38.216 1.00 45.94 103 ARG A C 1
ATOM 800 O O . ARG A 1 103 ? 15.550 8.869 38.988 1.00 45.99 103 ARG A O 1
ATOM 808 N N . MET A 1 104 ? 14.938 10.976 38.469 1.00 45.63 104 MET A N 1
ATOM 809 C CA . MET A 1 104 ? 15.573 11.593 39.628 1.00 42.03 104 MET A CA 1
ATOM 810 C C . MET A 1 104 ? 14.595 12.524 40.329 1.00 44.66 104 MET A C 1
ATOM 811 O O . MET A 1 104 ? 13.975 13.379 39.688 1.00 49.40 104 MET A O 1
ATOM 816 N N . LEU A 1 105 ? 14.466 12.356 41.643 1.00 36.68 105 LEU A N 1
ATOM 817 C CA . LEU A 1 105 ? 13.736 13.302 42.477 1.00 37.53 105 LEU A CA 1
ATOM 818 C C . LEU A 1 105 ? 14.658 14.462 42.833 1.00 37.79 105 LEU A C 1
ATOM 819 O O . LEU A 1 105 ? 15.739 14.251 43.389 1.00 44.03 105 LEU A O 1
ATOM 824 N N . GLN A 1 106 ? 14.236 15.682 42.514 1.00 47.25 106 GLN A N 1
ATOM 825 C CA . GLN A 1 106 ? 15.071 16.867 42.655 1.00 47.76 106 GLN A CA 1
ATOM 826 C C . GLN A 1 106 ? 14.450 17.846 43.640 1.00 52.91 106 GLN A C 1
ATOM 827 O O . GLN A 1 106 ? 13.237 18.077 43.620 1.00 55.41 106 GLN A O 1
ATOM 833 N N . PHE A 1 107 ? 15.294 18.433 44.484 1.00 46.49 107 PHE A N 1
ATOM 834 C CA . PHE A 1 107 ? 14.852 19.385 45.493 1.00 45.49 107 PHE A CA 1
ATOM 835 C C . PHE A 1 107 ? 16.072 20.141 45.997 1.00 45.43 107 PHE A C 1
ATOM 836 O O . PHE A 1 107 ? 17.216 19.747 45.756 1.00 43.65 107 PHE A O 1
ATOM 844 N N . LYS A 1 108 ? 15.813 21.239 46.700 1.00 46.60 108 LYS A N 1
ATOM 845 C CA . LYS A 1 108 ? 16.860 22.035 47.325 1.00 50.22 108 LYS A CA 1
ATOM 846 C C . LYS A 1 108 ? 16.904 21.743 48.818 1.00 51.32 108 LYS A C 1
ATOM 847 O O . LYS A 1 108 ? 15.860 21.700 49.477 1.00 49.40 108 LYS A O 1
ATOM 853 N N . LEU A 1 109 ? 18.108 21.542 49.348 1.00 44.33 109 LEU A N 1
ATOM 854 C CA . LEU A 1 109 ? 18.278 21.519 50.787 1.00 38.99 109 LEU A CA 1
ATOM 855 C C . LEU A 1 109 ? 17.981 22.908 51.354 1.00 40.61 109 LEU A C 1
ATOM 856 O O . LEU A 1 109 ? 18.028 23.906 50.630 1.00 45.86 109 LEU A O 1
ATOM 861 N N . PRO A 1 110 ? 17.662 22.996 52.648 1.00 39.73 110 PRO A N 1
ATOM 862 C CA . PRO A 1 110 ? 17.510 24.320 53.274 1.00 42.33 110 PRO A CA 1
ATOM 863 C C . PRO A 1 110 ? 18.693 25.245 53.036 1.00 46.32 110 PRO A C 1
ATOM 864 O O . PRO A 1 110 ? 18.510 26.467 52.958 1.00 53.18 110 PRO A O 1
ATOM 868 N N . SER A 1 111 ? 19.904 24.700 52.914 1.00 39.84 111 SER A N 1
ATOM 869 C CA . SER A 1 111 ? 21.072 25.518 52.621 1.00 44.26 111 SER A CA 1
ATOM 870 C C . SER A 1 111 ? 21.099 26.012 51.182 1.00 49.65 111 SER A C 1
ATOM 871 O O . SER A 1 111 ? 21.961 26.831 50.846 1.00 48.32 111 SER A O 1
ATOM 874 N N . GLY A 1 112 ? 20.197 25.530 50.329 1.00 51.11 112 GLY A N 1
ATOM 875 C CA . GLY A 1 112 ? 20.108 25.980 48.958 1.00 52.31 112 GLY A CA 1
ATOM 876 C C . GLY A 1 112 ? 20.733 25.055 47.934 1.00 49.69 112 GLY A C 1
ATOM 877 O O . GLY A 1 112 ? 20.522 25.264 46.733 1.00 47.53 112 GLY A O 1
ATOM 878 N N . HIS A 1 113 ? 21.493 24.050 48.366 1.00 46.62 113 HIS A N 1
ATOM 879 C CA . HIS A 1 113 ? 22.102 23.120 47.424 1.00 46.87 113 HIS A CA 1
ATOM 880 C C . HIS A 1 113 ? 21.036 22.265 46.749 1.00 45.36 113 HIS A C 1
ATOM 881 O O . HIS A 1 113 ? 20.059 21.852 47.378 1.00 44.91 113 HIS A O 1
ATOM 888 N N . GLU A 1 114 ? 21.236 21.984 45.466 1.00 46.20 114 GLU A N 1
ATOM 889 C CA . GLU A 1 114 ? 20.373 21.043 44.768 1.00 48.51 114 GLU A CA 1
ATOM 890 C C . GLU A 1 114 ? 20.784 19.619 45.112 1.00 46.99 114 GLU A C 1
ATOM 891 O O . GLU A 1 114 ? 21.961 19.259 45.007 1.00 44.84 114 GLU A O 1
ATOM 897 N N . MET A 1 115 ? 19.813 18.811 45.526 1.00 41.51 115 MET A N 1
ATOM 898 C CA . MET A 1 115 ? 20.031 17.401 45.806 1.00 37.26 115 MET A CA 1
ATOM 899 C C . MET A 1 115 ? 19.098 16.565 44.946 1.00 39.71 115 MET A C 1
ATOM 900 O O . MET A 1 115 ? 17.930 16.918 44.752 1.00 47.17 115 MET A O 1
ATOM 905 N N . ARG A 1 116 ? 19.616 15.457 44.430 1.00 36.86 116 ARG A N 1
ATOM 906 C CA . ARG A 1 116 ? 18.825 14.528 43.643 1.00 37.54 116 ARG A CA 1
ATOM 907 C C . ARG A 1 116 ? 18.895 13.137 44.259 1.00 37.79 116 ARG A C 1
ATOM 908 O O . ARG A 1 116 ? 19.907 12.753 44.853 1.00 41.38 116 ARG A O 1
ATOM 916 N N . LEU A 1 117 ? 17.801 12.394 44.120 1.00 33.79 117 LEU A N 1
ATOM 917 C CA . LEU A 1 117 ? 17.729 10.992 44.508 1.00 30.48 117 LEU A CA 1
ATOM 918 C C . LEU A 1 117 ? 17.365 10.176 43.279 1.00 37.73 117 LEU A C 1
ATOM 919 O O . LEU A 1 117 ? 16.403 10.505 42.578 1.00 36.50 117 LEU A O 1
ATOM 924 N N . TYR A 1 118 ? 18.129 9.120 43.013 1.00 36.67 118 TYR A N 1
ATOM 925 C CA . TYR A 1 118 ? 17.817 8.212 41.920 1.00 35.07 118 TYR A CA 1
ATOM 926 C C . TYR A 1 118 ? 17.855 6.779 42.427 1.00 37.26 118 TYR A C 1
ATOM 927 O O . TYR A 1 118 ? 18.563 6.456 43.383 1.00 40.04 118 TYR A O 1
ATOM 936 N N . ALA A 1 119 ? 17.074 5.923 41.776 1.00 33.45 119 ALA A N 1
ATOM 937 C CA . ALA A 1 119 ? 17.089 4.498 42.063 1.00 38.51 119 ALA A CA 1
ATOM 938 C C . ALA A 1 119 ? 17.838 3.687 41.019 1.00 42.67 119 ALA A C 1
ATOM 939 O O . ALA A 1 119 ? 18.346 2.609 41.347 1.00 41.79 119 ALA A O 1
ATOM 941 N N . SER A 1 120 ? 17.932 4.184 39.786 1.00 33.50 120 SER A N 1
ATOM 942 C CA . SER A 1 120 ? 18.423 3.405 38.656 1.00 40.08 120 SER A CA 1
ATOM 943 C C . SER A 1 120 ? 19.565 4.137 37.973 1.00 31.87 120 SER A C 1
ATOM 944 O O . SER A 1 120 ? 19.423 5.300 37.584 1.00 50.09 120 SER A O 1
ATOM 947 N N . LYS A 1 121 ? 20.686 3.445 37.820 1.00 33.44 121 LYS A N 1
ATOM 948 C CA . LYS A 1 121 ? 21.808 3.924 37.033 1.00 38.20 121 LYS A CA 1
ATOM 949 C C . LYS A 1 121 ? 22.443 2.716 36.364 1.00 37.59 121 LYS A C 1
ATOM 950 O O . LYS A 1 121 ? 22.461 1.621 36.930 1.00 39.19 121 LYS A O 1
ATOM 956 N N . GLU A 1 122 ? 22.934 2.915 35.144 1.00 41.74 122 GLU A N 1
ATOM 957 C CA . GLU A 1 122 ? 23.437 1.799 34.355 1.00 41.94 122 GLU A CA 1
ATOM 958 C C . GLU A 1 122 ? 24.534 1.061 35.109 1.00 37.64 122 GLU A C 1
ATOM 959 O O . GLU A 1 122 ? 25.480 1.672 35.612 1.00 36.59 122 GLU A O 1
ATOM 965 N N . PHE A 1 123 ? 24.391 -0.257 35.199 1.00 37.82 123 PHE A N 1
ATOM 966 C CA . PHE A 1 123 ? 25.419 -1.098 35.792 1.00 34.96 123 PHE A CA 1
ATOM 967 C C . PHE A 1 123 ? 26.545 -1.319 34.791 1.00 36.86 123 PHE A C 1
ATOM 968 O O . PHE A 1 123 ? 26.297 -1.607 33.617 1.00 39.31 123 PHE A O 1
ATOM 976 N N . VAL A 1 124 ? 27.785 -1.180 35.251 1.00 33.69 124 VAL A N 1
ATOM 977 C CA . VAL A 1 124 ? 28.932 -1.578 34.436 1.00 33.24 124 VAL A CA 1
ATOM 978 C C . VAL A 1 124 ? 29.899 -2.486 35.175 1.00 40.11 124 VAL A C 1
ATOM 979 O O . VAL A 1 124 ? 30.728 -3.148 34.526 1.00 42.77 124 VAL A O 1
ATOM 983 N N . GLY A 1 125 ? 29.845 -2.565 36.501 1.00 34.22 125 GLY A N 1
ATOM 984 C CA . GLY A 1 125 ? 30.696 -3.459 37.255 1.00 32.28 125 GLY A CA 1
ATOM 985 C C . GLY A 1 125 ? 31.975 -2.792 37.731 1.00 41.01 125 GLY A C 1
ATOM 986 O O . GLY A 1 125 ? 32.417 -1.770 37.209 1.00 41.02 125 GLY A O 1
ATOM 987 N N . THR A 1 126 ? 32.570 -3.390 38.758 1.00 37.61 126 THR A N 1
ATOM 988 C CA . THR A 1 126 ? 33.860 -2.930 39.242 1.00 33.02 126 THR A CA 1
ATOM 989 C C . THR A 1 126 ? 34.974 -3.443 38.333 1.00 34.67 126 THR A C 1
ATOM 990 O O . THR A 1 126 ? 34.795 -4.380 37.553 1.00 36.00 126 THR A O 1
ATOM 994 N N . ASP A 1 127 ? 36.149 -2.827 38.454 1.00 35.05 127 ASP A N 1
ATOM 995 C CA . ASP A 1 127 ? 37.269 -3.254 37.623 1.00 37.26 127 ASP A CA 1
ATOM 996 C C . ASP A 1 127 ? 37.888 -4.571 38.075 1.00 38.99 127 ASP A C 1
ATOM 997 O O . ASP A 1 127 ? 38.860 -5.009 37.454 1.00 43.19 127 ASP A O 1
ATOM 1002 N N . VAL A 1 128 ? 37.378 -5.215 39.124 1.00 39.17 128 VAL A N 1
ATOM 1003 C CA . VAL A 1 128 ? 37.869 -6.533 39.521 1.00 40.58 128 VAL A CA 1
ATOM 1004 C C . VAL A 1 128 ? 36.869 -7.645 39.256 1.00 35.64 128 VAL A C 1
ATOM 1005 O O . VAL A 1 128 ? 37.224 -8.820 39.426 1.00 41.96 128 VAL A O 1
ATOM 1009 N N . GLY A 1 129 ? 35.641 -7.326 38.857 1.00 39.32 129 GLY A N 1
ATOM 1010 C CA . GLY A 1 129 ? 34.654 -8.351 38.583 1.00 41.64 129 GLY A CA 1
ATOM 1011 C C . GLY A 1 129 ? 34.056 -8.932 39.850 1.00 41.75 129 GLY A C 1
ATOM 1012 O O . GLY A 1 129 ? 34.357 -8.522 40.973 1.00 42.82 129 GLY A O 1
ATOM 1013 N N . ASN A 1 130 ? 33.186 -9.927 39.657 1.00 35.79 130 ASN A N 1
ATOM 1014 C CA . ASN A 1 130 ? 32.465 -10.531 40.771 1.00 38.54 130 ASN A CA 1
ATOM 1015 C C . ASN A 1 130 ? 32.493 -12.055 40.754 1.00 40.10 130 ASN A C 1
ATOM 1016 O O . ASN A 1 130 ? 31.753 -12.683 41.521 1.00 37.20 130 ASN A O 1
ATOM 1021 N N . ILE A 1 131 ? 33.326 -12.668 39.920 1.00 38.27 131 ILE A N 1
ATOM 1022 C CA . ILE A 1 131 ? 33.533 -14.112 39.929 1.00 39.85 131 ILE A CA 1
ATOM 1023 C C . ILE A 1 131 ? 35.007 -14.353 40.218 1.00 40.50 131 ILE A C 1
ATOM 1024 O O . ILE A 1 131 ? 35.864 -14.069 39.373 1.00 40.93 131 ILE A O 1
ATOM 1029 N N . ASN A 1 132 ? 35.302 -14.886 41.400 1.00 41.57 132 ASN A N 1
ATOM 1030 C CA . ASN A 1 132 ? 36.671 -15.089 41.863 1.00 41.80 132 ASN A CA 1
ATOM 1031 C C . ASN A 1 132 ? 37.532 -13.829 41.721 1.00 40.48 132 ASN A C 1
ATOM 1032 O O . ASN A 1 132 ? 38.625 -13.881 41.161 1.00 41.38 132 ASN A O 1
ATOM 1037 N N . PRO A 1 133 ? 37.068 -12.683 42.222 1.00 38.84 133 PRO A N 1
ATOM 1038 C CA . PRO A 1 133 ? 37.770 -11.427 41.943 1.00 39.24 133 PRO A CA 1
ATOM 1039 C C . PRO A 1 133 ? 39.057 -11.271 42.738 1.00 45.69 133 PRO A C 1
ATOM 1040 O O . PRO A 1 133 ? 39.192 -11.758 43.862 1.00 47.63 133 PRO A O 1
ATOM 1044 N N . ASP A 1 134 ? 40.007 -10.568 42.123 1.00 45.84 134 ASP A N 1
ATOM 1045 C CA . ASP A 1 134 ? 41.187 -10.106 42.834 1.00 40.83 134 ASP A CA 1
ATOM 1046 C C . ASP A 1 134 ? 40.800 -9.014 43.828 1.00 37.21 134 ASP A C 1
ATOM 1047 O O . ASP A 1 134 ? 39.804 -8.313 43.630 1.00 37.53 134 ASP A O 1
ATOM 1052 N N . PRO A 1 135 ? 41.576 -8.840 44.904 1.00 47.53 135 PRO A N 1
ATOM 1053 C CA . PRO A 1 135 ? 41.271 -7.750 45.846 1.00 44.56 135 PRO A CA 1
ATOM 1054 C C . PRO A 1 135 ? 41.505 -6.366 45.261 1.00 39.79 135 PRO A C 1
ATOM 1055 O O . PRO A 1 135 ? 40.890 -5.405 45.736 1.00 44.31 135 PRO A O 1
ATOM 1059 N N . TRP A 1 136 ? 42.363 -6.235 44.253 1.00 45.19 136 TRP A N 1
ATOM 1060 C CA . TRP A 1 136 ? 42.594 -4.976 43.559 1.00 47.30 136 TRP A CA 1
ATOM 1061 C C . TRP A 1 136 ? 42.957 -5.290 42.118 1.00 47.32 136 TRP A C 1
ATOM 1062 O O . TRP A 1 136 ? 43.406 -6.403 41.817 1.00 38.11 136 TRP A O 1
ATOM 1073 N N . PRO A 1 137 ? 42.747 -4.345 41.187 1.00 36.57 137 PRO A N 1
ATOM 1074 C CA . PRO A 1 137 ? 42.976 -4.652 39.772 1.00 40.26 137 PRO A CA 1
ATOM 1075 C C . PRO A 1 137 ? 44.349 -4.215 39.283 1.00 46.40 137 PRO A C 1
ATOM 1076 O O . PRO A 1 137 ? 44.926 -3.256 39.805 1.00 58.34 137 PRO A O 1
ATOM 1080 N N . ASP A 1 138 ? 44.887 -4.906 38.281 1.00 53.49 138 ASP A N 1
ATOM 1081 C CA . ASP A 1 138 ? 46.135 -4.457 37.683 1.00 52.14 138 ASP A CA 1
ATOM 1082 C C . ASP A 1 138 ? 45.887 -3.215 36.834 1.00 52.38 138 ASP A C 1
ATOM 1083 O O . ASP A 1 138 ? 44.754 -2.900 36.458 1.00 52.89 138 ASP A O 1
ATOM 1088 N N . GLY A 1 139 ? 46.967 -2.497 36.538 1.00 58.24 139 GLY A N 1
ATOM 1089 C CA . GLY A 1 139 ? 46.826 -1.255 35.805 1.00 70.86 139 GLY A CA 1
ATOM 1090 C C . GLY A 1 139 ? 46.149 -0.142 36.570 1.00 74.31 139 GLY A C 1
ATOM 1091 O O . GLY A 1 139 ? 45.728 0.845 35.959 1.00 78.91 139 GLY A O 1
ATOM 1092 N N . LEU A 1 140 ? 46.017 -0.281 37.887 1.00 71.58 140 LEU A N 1
ATOM 1093 C CA . LEU A 1 140 ? 45.496 0.795 38.717 1.00 63.39 140 LEU A CA 1
ATOM 1094 C C . LEU A 1 140 ? 46.353 2.043 38.548 1.00 62.81 140 LEU A C 1
ATOM 1095 O O . LEU A 1 140 ? 47.581 1.965 38.453 1.00 71.52 140 LEU A O 1
ATOM 1100 N N . LYS A 1 141 ? 45.700 3.200 38.500 1.00 60.59 141 LYS A N 1
ATOM 1101 C CA . LYS A 1 141 ? 46.361 4.458 38.190 1.00 53.82 141 LYS A CA 1
ATOM 1102 C C . LYS A 1 141 ? 46.292 5.401 39.383 1.00 47.91 141 LYS A C 1
ATOM 1103 O O . LYS A 1 141 ? 45.291 5.433 40.106 1.00 37.56 141 LYS A O 1
ATOM 1109 N N . GLY A 1 142 ? 47.367 6.158 39.587 1.00 39.37 142 GLY A N 1
ATOM 1110 C CA . GLY A 1 142 ? 47.371 7.191 40.609 1.00 44.52 142 GLY A CA 1
ATOM 1111 C C . GLY A 1 142 ? 47.101 6.636 41.991 1.00 46.31 142 GLY A C 1
ATOM 1112 O O . GLY A 1 142 ? 47.595 5.568 42.371 1.00 49.69 142 GLY A O 1
ATOM 1113 N N . ALA A 1 143 ? 46.295 7.375 42.758 1.00 42.14 143 ALA A N 1
ATOM 1114 C CA . ALA A 1 143 ? 45.955 6.970 44.117 1.00 44.41 143 ALA A CA 1
ATOM 1115 C C . ALA A 1 143 ? 45.054 5.744 44.155 1.00 43.83 143 ALA A C 1
ATOM 1116 O O . ALA A 1 143 ? 44.918 5.126 45.216 1.00 42.69 143 ALA A O 1
ATOM 1118 N N . GLY A 1 144 ? 44.432 5.385 43.035 1.00 39.99 144 GLY A N 1
ATOM 1119 C CA . GLY A 1 144 ? 43.581 4.213 42.993 1.00 35.77 144 GLY A CA 1
ATOM 1120 C C . GLY A 1 144 ? 42.408 4.292 43.946 1.00 34.20 144 GLY A C 1
ATOM 1121 O O . GLY A 1 144 ? 42.164 3.359 44.716 1.00 38.97 144 GLY A O 1
ATOM 1122 N N . ALA A 1 145 ? 41.681 5.406 43.901 1.00 37.52 145 ALA A N 1
ATOM 1123 C CA . ALA A 1 145 ? 40.526 5.597 44.769 1.00 33.40 145 ALA A CA 1
ATOM 1124 C C . ALA A 1 145 ? 39.485 4.505 44.549 1.00 38.05 145 ALA A C 1
ATOM 1125 O O . ALA A 1 145 ? 39.143 4.172 43.410 1.00 39.48 145 ALA A O 1
ATOM 1127 N N . HIS A 1 146 ? 38.975 3.961 45.656 1.00 33.61 146 HIS A N 1
ATOM 1128 C CA . HIS A 1 146 ? 37.976 2.898 45.595 1.00 33.41 146 HIS A CA 1
ATOM 1129 C C . HIS A 1 146 ? 36.639 3.419 45.082 1.00 37.92 146 HIS A C 1
ATOM 1130 O O . HIS A 1 146 ? 36.061 2.860 44.144 1.00 36.46 146 HIS A O 1
ATOM 1137 N N . TRP A 1 147 ? 36.125 4.479 45.701 1.00 30.94 147 TRP A N 1
ATOM 1138 C CA . TRP A 1 147 ? 34.785 4.963 45.411 1.00 29.96 147 TRP A CA 1
ATOM 1139 C C . TRP A 1 147 ? 34.637 6.368 45.973 1.00 35.74 147 TRP A C 1
ATOM 1140 O O . TRP A 1 147 ? 35.358 6.771 46.893 1.00 34.30 147 TRP A O 1
ATOM 1151 N N . LEU A 1 148 ? 33.689 7.108 45.405 1.00 29.43 148 LEU A N 1
ATOM 1152 C CA . LEU A 1 148 ? 33.260 8.369 45.992 1.00 35.96 148 LEU A CA 1
ATOM 1153 C C . LEU A 1 148 ? 32.595 8.080 47.332 1.00 41.53 148 LEU A C 1
ATOM 1154 O O . LEU A 1 148 ? 31.620 7.325 47.399 1.00 36.77 148 LEU A O 1
ATOM 1159 N N . ASP A 1 149 ? 33.122 8.677 48.397 1.00 32.38 149 ASP A N 1
ATOM 1160 C CA . ASP A 1 149 ? 32.784 8.276 49.753 1.00 31.43 149 ASP A CA 1
ATO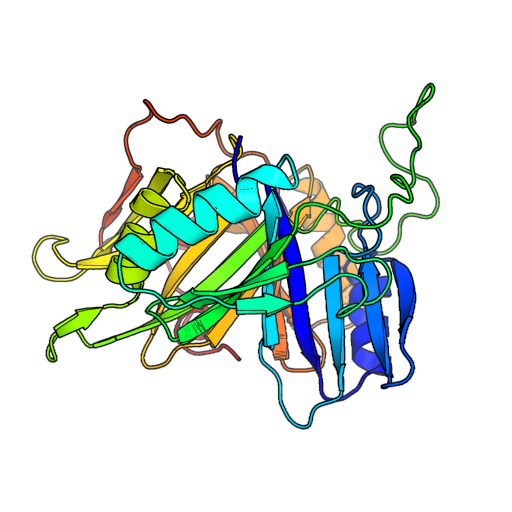M 1161 C C . ASP A 1 149 ? 31.745 9.179 50.404 1.00 33.12 149 ASP A C 1
ATOM 1162 O O . ASP A 1 149 ? 30.778 8.688 50.995 1.00 34.49 149 ASP A O 1
ATOM 1167 N N . HIS A 1 150 ? 31.934 10.489 50.325 1.00 30.54 150 HIS A N 1
ATOM 1168 C CA . HIS A 1 150 ? 31.030 11.440 50.962 1.00 33.46 150 HIS A CA 1
ATOM 1169 C C . HIS A 1 150 ? 31.298 12.810 50.363 1.00 37.44 150 HIS A C 1
ATOM 1170 O O . HIS A 1 150 ? 32.199 12.987 49.537 1.00 38.15 150 HIS A O 1
ATOM 1177 N N . CYS A 1 151 ? 30.518 13.785 50.811 1.00 35.12 151 CYS A N 1
ATOM 1178 C CA . CYS A 1 151 ? 30.660 15.161 50.369 1.00 32.61 151 CYS A CA 1
ATOM 1179 C C . CYS A 1 151 ? 30.393 16.075 51.552 1.00 34.85 151 CYS A C 1
ATOM 1180 O O . CYS A 1 151 ? 29.393 15.902 52.253 1.00 33.99 151 CYS A O 1
ATOM 1183 N N . LEU A 1 152 ? 31.290 17.031 51.778 1.00 38.07 152 LEU A N 1
ATOM 1184 C CA . LEU A 1 152 ? 31.118 18.050 52.804 1.00 37.45 152 LEU A CA 1
ATOM 1185 C C . LEU A 1 152 ? 30.661 19.339 52.132 1.00 34.26 152 LEU A C 1
ATOM 1186 O O . LEU A 1 152 ? 31.348 19.859 51.246 1.00 35.42 152 LEU A O 1
ATOM 1191 N N . LEU A 1 153 ? 29.499 19.837 52.542 1.00 33.69 153 LEU A N 1
ATOM 1192 C CA . LEU A 1 153 ? 28.906 21.040 51.976 1.00 35.61 153 LEU A CA 1
ATOM 1193 C C . LEU A 1 153 ? 29.073 22.193 52.950 1.00 40.96 153 LEU A C 1
ATOM 1194 O O . LEU A 1 153 ? 28.774 22.052 54.140 1.00 42.89 153 LEU A O 1
ATOM 1199 N N . VAL A 1 154 ? 29.545 23.328 52.451 1.00 44.46 154 VAL A N 1
ATOM 1200 C CA . VAL A 1 154 ? 29.529 24.553 53.239 1.00 43.00 154 VAL A CA 1
ATOM 1201 C C . VAL A 1 154 ? 28.113 25.111 53.220 1.00 45.46 154 VAL A C 1
ATOM 1202 O O . VAL A 1 154 ? 27.508 25.264 52.153 1.00 43.12 154 VAL A O 1
ATOM 1206 N N . CYS A 1 155 ? 27.570 25.398 54.399 1.00 44.37 155 CYS A N 1
ATOM 1207 C CA . CYS A 1 155 ? 26.180 25.807 54.535 1.00 44.83 155 CYS A CA 1
ATOM 1208 C C . CYS A 1 155 ? 26.117 27.184 55.176 1.00 48.23 155 CYS A C 1
ATOM 1209 O O . CYS A 1 155 ? 26.768 27.425 56.199 1.00 48.78 155 CYS A O 1
ATOM 1212 N N . GLU A 1 156 ? 25.344 28.081 54.560 1.00 43.65 156 GLU A N 1
ATOM 1213 C CA . GLU A 1 156 ? 25.185 29.440 55.061 1.00 47.67 156 GLU A CA 1
ATOM 1214 C C . GLU A 1 156 ? 24.792 29.426 56.530 1.00 54.15 156 GLU A C 1
ATOM 1215 O O . GLU A 1 156 ? 23.860 28.723 56.932 1.00 48.67 156 GLU A O 1
ATOM 1221 N N . MET A 1 157 ? 25.519 30.200 57.330 1.00 55.39 157 MET A N 1
ATOM 1222 C CA . MET A 1 157 ? 25.338 30.197 58.776 1.00 47.37 157 MET A CA 1
ATOM 1223 C C . MET A 1 157 ? 25.602 31.598 59.303 1.00 54.62 157 MET A C 1
ATOM 1224 O O . MET A 1 157 ? 26.705 32.126 59.134 1.00 56.89 157 MET A O 1
ATOM 1229 N N . ASN A 1 158 ? 24.591 32.190 59.935 1.00 57.78 158 ASN A N 1
ATOM 1230 C CA . ASN A 1 158 ? 24.695 33.519 60.540 1.00 60.72 158 ASN A CA 1
ATOM 1231 C C . ASN A 1 158 ? 23.898 33.486 61.835 1.00 67.20 158 ASN A C 1
ATOM 1232 O O . ASN A 1 158 ? 22.722 33.870 61.875 1.00 64.27 158 ASN A O 1
ATOM 1237 N N . PRO A 1 159 ? 24.514 33.019 62.925 1.00 72.35 159 PRO A N 1
ATOM 1238 C CA . PRO A 1 159 ? 23.745 32.799 64.162 1.00 73.31 159 PRO A CA 1
ATOM 1239 C C . PRO A 1 159 ? 23.132 34.063 64.738 1.00 74.18 159 PRO A C 1
ATOM 1240 O O . PRO A 1 159 ? 21.982 34.031 65.194 1.00 69.14 159 PRO A O 1
ATOM 1244 N N . GLU A 1 160 ? 23.857 35.181 64.728 1.00 71.56 160 GLU A N 1
ATOM 1245 C CA . GLU A 1 160 ? 23.295 36.413 65.270 1.00 77.15 160 GLU A CA 1
ATOM 1246 C C . GLU A 1 160 ? 22.170 36.980 64.414 1.00 75.34 160 GLU A C 1
ATOM 1247 O O . GLU A 1 160 ? 21.570 37.987 64.805 1.00 81.40 160 GLU A O 1
ATOM 1253 N N . ALA A 1 161 ? 21.872 36.366 63.269 1.00 71.52 161 ALA A N 1
ATOM 1254 C CA . ALA A 1 161 ? 20.688 36.694 62.486 1.00 66.07 161 ALA A CA 1
ATOM 1255 C C . ALA A 1 161 ? 19.710 35.529 62.424 1.00 60.64 161 ALA A C 1
ATOM 1256 O O . ALA A 1 161 ? 18.761 35.568 61.631 1.00 61.49 161 ALA A O 1
ATOM 1258 N N . GLY A 1 162 ? 19.922 34.490 63.230 1.00 59.97 162 GLY A N 1
ATOM 1259 C CA . GLY A 1 162 ? 19.013 33.363 63.275 1.00 63.38 162 GLY A CA 1
ATOM 1260 C C . GLY A 1 162 ? 19.110 32.404 62.113 1.00 69.86 162 GLY A C 1
ATOM 1261 O O . GLY A 1 162 ? 18.162 31.652 61.869 1.00 68.91 162 GLY A O 1
ATOM 1262 N N . ILE A 1 163 ? 20.227 32.396 61.391 1.00 71.69 163 ILE A N 1
ATOM 1263 C CA . ILE A 1 163 ? 20.404 31.548 60.216 1.00 54.84 163 ILE A CA 1
ATOM 1264 C C . ILE A 1 163 ? 21.451 30.492 60.532 1.00 51.44 163 ILE A C 1
ATOM 1265 O O . ILE A 1 163 ? 22.612 30.818 60.809 1.00 47.91 163 ILE A O 1
ATOM 1270 N N . ASN A 1 164 ? 21.045 29.224 60.479 1.00 53.80 164 ASN A N 1
ATOM 1271 C CA . ASN A 1 164 ? 21.983 28.110 60.625 1.00 50.37 164 ASN A CA 1
ATOM 1272 C C . ASN A 1 164 ? 21.453 26.963 59.763 1.00 48.36 164 ASN A C 1
ATOM 1273 O O . ASN A 1 164 ? 20.722 26.096 60.245 1.00 46.51 164 ASN A O 1
ATOM 1278 N N . THR A 1 165 ? 21.836 26.968 58.486 1.00 43.84 165 THR A N 1
ATOM 1279 C CA . THR A 1 165 ? 21.374 25.912 57.596 1.00 45.13 165 THR A CA 1
ATOM 1280 C C . THR A 1 165 ? 22.119 24.599 57.803 1.00 42.68 165 THR A C 1
ATOM 1281 O O . THR A 1 165 ? 21.679 23.572 57.277 1.00 47.29 165 THR A O 1
ATOM 1285 N N . VAL A 1 166 ? 23.219 24.599 58.560 1.00 38.77 166 VAL A N 1
ATOM 1286 C CA . VAL A 1 166 ? 23.793 23.337 59.021 1.00 41.04 166 VAL A CA 1
ATOM 1287 C C . VAL A 1 166 ? 22.786 22.593 59.888 1.00 45.05 166 VAL A C 1
ATOM 1288 O O . VAL A 1 166 ? 22.526 21.399 59.691 1.00 39.40 166 VAL A O 1
ATOM 1292 N N . ALA A 1 167 ? 22.199 23.294 60.861 1.00 39.62 167 ALA A N 1
ATOM 1293 C CA . ALA A 1 167 ? 21.177 22.681 61.700 1.00 40.99 167 ALA A CA 1
ATOM 1294 C C . ALA A 1 167 ? 19.947 22.310 60.886 1.00 40.50 167 ALA A C 1
ATOM 1295 O O . ALA A 1 167 ? 19.366 21.237 61.082 1.00 43.36 167 ALA A O 1
ATOM 1297 N N . ASP A 1 168 ? 19.540 23.181 59.958 1.00 41.78 168 ASP A N 1
ATOM 1298 C CA . ASP A 1 168 ? 18.349 22.907 59.161 1.00 38.10 168 ASP A CA 1
ATOM 1299 C C . ASP A 1 168 ? 18.569 21.733 58.213 1.00 42.72 168 ASP A C 1
ATOM 1300 O O . ASP A 1 168 ? 17.679 20.890 58.046 1.00 42.50 168 ASP A O 1
ATOM 1305 N N . ASN A 1 169 ? 19.744 21.661 57.578 1.00 39.31 169 ASN A N 1
ATOM 1306 C CA . ASN A 1 169 ? 20.061 20.499 56.753 1.00 42.64 169 ASN A CA 1
ATOM 1307 C C . ASN A 1 169 ? 20.114 19.232 57.593 1.00 42.62 169 ASN A C 1
ATOM 1308 O O . ASN A 1 169 ? 19.638 18.173 57.166 1.00 43.09 169 ASN A O 1
ATOM 1313 N N . THR A 1 170 ? 20.697 19.325 58.792 1.00 37.64 170 THR A N 1
ATOM 1314 C CA . THR A 1 170 ? 20.815 18.163 59.666 1.00 34.06 170 THR A CA 1
ATOM 1315 C C . THR A 1 170 ? 19.441 17.637 60.057 1.00 36.18 170 THR A C 1
ATOM 1316 O O . THR A 1 170 ? 19.182 16.430 59.986 1.00 42.24 170 THR A O 1
ATOM 1320 N N . ARG A 1 171 ? 18.541 18.537 60.459 1.00 40.50 171 ARG A N 1
ATOM 1321 C CA . ARG A 1 171 ? 17.169 18.132 60.749 1.00 42.15 171 ARG A CA 1
ATOM 1322 C C . ARG A 1 171 ? 16.483 17.583 59.504 1.00 35.74 171 ARG A C 1
ATOM 1323 O O . ARG A 1 171 ? 15.698 16.632 59.588 1.00 39.66 171 ARG A O 1
ATOM 1331 N N . PHE A 1 172 ? 16.776 18.162 58.337 1.00 42.52 172 PHE A N 1
ATOM 1332 C CA . PHE A 1 172 ? 16.097 17.745 57.115 1.00 42.11 172 PHE A CA 1
ATOM 1333 C C . PHE A 1 172 ? 16.468 16.316 56.729 1.00 39.43 172 PHE A C 1
ATOM 1334 O O . PHE A 1 172 ? 15.588 15.474 56.520 1.00 43.77 172 PHE A O 1
ATOM 1342 N N . VAL A 1 173 ? 17.768 16.019 56.630 1.00 32.73 173 VAL A N 1
ATOM 1343 C CA . VAL A 1 173 ? 18.172 14.702 56.148 1.00 38.49 173 VAL A CA 1
ATOM 1344 C C . VAL A 1 173 ? 17.899 13.620 57.181 1.00 37.79 173 VAL A C 1
ATOM 1345 O O . VAL A 1 173 ? 17.801 12.440 56.822 1.00 41.67 173 VAL A O 1
ATOM 1349 N N . THR A 1 174 ? 17.772 13.983 58.459 1.00 36.72 174 THR A N 1
ATOM 1350 C CA . THR A 1 174 ? 17.399 12.998 59.468 1.00 41.06 174 THR A CA 1
ATOM 1351 C C . THR A 1 174 ? 15.904 12.698 59.427 1.00 41.80 174 THR A C 1
ATOM 1352 O O . THR A 1 174 ? 15.499 11.532 59.405 1.00 36.21 174 THR A O 1
ATOM 1356 N N . GLU A 1 175 ? 15.066 13.736 59.412 1.00 36.10 175 GLU A N 1
ATOM 1357 C CA . GLU A 1 175 ? 13.628 13.509 59.511 1.00 41.73 175 GLU A CA 1
ATOM 1358 C C . GLU A 1 175 ? 13.039 12.996 58.201 1.00 48.44 175 GLU A C 1
ATOM 1359 O O . GLU A 1 175 ? 12.143 12.144 58.215 1.00 49.67 175 GLU A O 1
ATOM 1365 N N . CYS A 1 176 ? 13.531 13.490 57.062 1.00 40.28 176 CYS A N 1
ATOM 1366 C CA . CYS A 1 176 ? 12.963 13.135 55.766 1.00 32.94 176 CYS A CA 1
ATOM 1367 C C . CYS A 1 176 ? 13.686 11.976 55.100 1.00 38.90 176 CYS A C 1
ATOM 1368 O O . CYS A 1 176 ? 13.039 11.085 54.538 1.00 45.50 176 CYS A O 1
ATOM 1371 N N . LEU A 1 177 ? 15.015 11.975 55.138 1.00 33.58 177 LEU A N 1
ATOM 1372 C CA . LEU A 1 177 ? 15.807 10.957 54.466 1.00 35.51 177 LEU A CA 1
ATOM 1373 C C . LEU A 1 177 ? 16.304 9.874 55.413 1.00 36.98 177 LEU A C 1
ATOM 1374 O O . LEU A 1 177 ? 16.932 8.913 54.959 1.00 36.03 177 LEU A O 1
ATOM 1379 N N . ASP A 1 178 ? 16.035 10.007 56.711 1.00 29.66 178 ASP A N 1
ATOM 1380 C CA . ASP A 1 178 ? 16.376 8.990 57.706 1.00 29.39 178 ASP A CA 1
ATOM 1381 C C . ASP A 1 178 ? 17.881 8.733 57.785 1.00 33.01 178 ASP A C 1
ATOM 1382 O O . ASP A 1 178 ? 18.315 7.612 58.065 1.00 35.89 178 ASP A O 1
ATOM 1387 N N . PHE A 1 179 ? 18.696 9.755 57.531 1.00 34.36 179 PHE A N 1
ATOM 1388 C CA . PHE A 1 179 ? 20.079 9.703 57.985 1.00 34.03 179 PHE A CA 1
ATOM 1389 C C . PHE A 1 179 ? 20.113 9.743 59.513 1.00 36.58 179 PHE A C 1
ATOM 1390 O O . PHE A 1 179 ? 19.164 10.184 60.168 1.00 36.19 179 PHE A O 1
ATOM 1398 N N . PHE A 1 180 ? 21.223 9.289 60.089 1.00 31.63 180 PHE A N 1
ATOM 1399 C CA . PHE A 1 180 ? 21.435 9.464 61.518 1.00 32.03 180 PHE A CA 1
ATOM 1400 C C . PHE A 1 180 ? 22.750 10.188 61.765 1.00 31.29 180 PHE A C 1
ATOM 1401 O O . PHE A 1 180 ? 23.741 9.974 61.056 1.00 28.86 180 PHE A O 1
ATOM 1409 N N . LEU A 1 181 ? 22.726 11.066 62.765 1.00 30.96 181 LEU A N 1
ATOM 1410 C CA . LEU A 1 181 ? 23.876 11.881 63.127 1.00 29.55 181 LEU A CA 1
ATOM 1411 C C . LEU A 1 181 ? 24.919 11.036 63.850 1.00 32.93 181 LEU A C 1
ATOM 1412 O O . LEU A 1 181 ? 24.609 10.352 64.831 1.00 38.70 181 LEU A O 1
ATOM 1417 N N . THR A 1 182 ? 26.159 11.085 63.367 1.00 32.09 182 THR A N 1
ATOM 1418 C CA . THR A 1 182 ? 27.250 10.333 63.975 1.00 30.39 182 THR A CA 1
ATOM 1419 C C . THR A 1 182 ? 28.175 11.204 64.809 1.00 33.35 182 THR A C 1
ATOM 1420 O O . THR A 1 182 ? 28.646 10.762 65.861 1.00 33.17 182 THR A O 1
ATOM 1424 N N . GLU A 1 183 ? 28.459 12.423 64.347 1.00 30.34 183 GLU A N 1
ATOM 1425 C CA . GLU A 1 183 ? 29.391 13.329 65.005 1.00 36.48 183 GLU A CA 1
ATOM 1426 C C . GLU A 1 183 ? 28.968 14.765 64.731 1.00 36.64 183 GLU A C 1
ATOM 1427 O O . GLU A 1 183 ? 28.379 15.068 63.688 1.00 28.59 183 GLU A O 1
ATOM 1433 N N . GLN A 1 184 ? 29.290 15.652 65.669 1.00 31.92 184 GLN A N 1
ATOM 1434 C CA . GLN A 1 184 ? 28.968 17.062 65.513 1.00 37.64 184 GLN A CA 1
ATOM 1435 C C . GLN A 1 184 ? 30.054 17.910 66.156 1.00 40.24 184 GLN A C 1
ATOM 1436 O O . GLN A 1 184 ? 30.708 17.488 67.114 1.00 40.63 184 GLN A O 1
ATOM 1442 N N . VAL A 1 185 ? 30.235 19.113 65.618 1.00 36.01 185 VAL A N 1
ATOM 1443 C CA . VAL A 1 185 ? 31.089 20.135 66.211 1.00 39.46 185 VAL A CA 1
ATOM 1444 C C . VAL A 1 185 ? 30.177 21.199 66.807 1.00 37.86 185 VAL A C 1
ATOM 1445 O O . VAL A 1 185 ? 29.330 21.764 66.104 1.00 38.65 185 VAL A O 1
ATOM 1449 N N . LEU A 1 186 ? 30.343 21.469 68.097 1.00 36.08 186 LEU A N 1
ATOM 1450 C CA . LEU A 1 186 ? 29.502 22.414 68.823 1.00 40.71 186 LEU A CA 1
ATOM 1451 C C . LEU A 1 186 ? 30.306 23.663 69.159 1.00 48.17 186 LEU A C 1
ATOM 1452 O O . LEU A 1 186 ? 31.359 23.574 69.801 1.00 52.15 186 LEU A O 1
ATOM 1457 N N . VAL A 1 187 ? 29.806 24.823 68.730 1.00 43.57 187 VAL A N 1
ATOM 1458 C CA . VAL A 1 187 ? 30.437 26.102 69.036 1.00 43.85 187 VAL A CA 1
ATOM 1459 C C . VAL A 1 187 ? 29.438 26.979 69.775 1.00 46.09 187 VAL A C 1
ATOM 1460 O O . VAL A 1 187 ? 28.383 26.505 70.211 1.00 44.33 187 VAL A O 1
ATOM 1464 N N . GLY A 1 188 ? 29.761 28.261 69.915 1.00 46.51 188 GLY A N 1
ATOM 1465 C CA . GLY A 1 188 ? 28.894 29.191 70.592 1.00 43.63 188 GLY A CA 1
ATOM 1466 C C . GLY A 1 188 ? 28.916 28.989 72.091 1.00 51.09 188 GLY A C 1
ATOM 1467 O O . GLY A 1 188 ? 29.734 28.236 72.628 1.00 57.70 188 GLY A O 1
ATOM 1468 N N . PRO A 1 189 ? 28.008 29.659 72.799 1.00 54.61 189 PRO A N 1
ATOM 1469 C CA . PRO A 1 189 ? 28.001 29.582 74.269 1.00 54.53 189 PRO A CA 1
ATOM 1470 C C . PRO A 1 189 ? 27.659 28.174 74.736 1.00 50.63 189 PRO A C 1
ATOM 1471 O O . PRO A 1 189 ? 26.559 27.676 74.488 1.00 44.54 189 PRO A O 1
ATOM 1475 N N . GLY A 1 190 ? 28.612 27.535 75.411 1.00 50.02 190 GLY A N 1
ATOM 1476 C CA . GLY A 1 190 ? 28.404 26.198 75.936 1.00 49.91 190 GLY A CA 1
ATOM 1477 C C . GLY A 1 190 ? 28.151 25.135 74.893 1.00 44.95 190 GLY A C 1
ATOM 1478 O O . GLY A 1 190 ? 27.538 24.109 75.201 1.00 42.74 190 GLY A O 1
ATOM 1479 N N . GLY A 1 191 ? 28.607 25.348 73.662 1.00 41.41 191 GLY A N 1
ATOM 1480 C CA . GLY A 1 191 ? 28.331 24.404 72.596 1.00 43.20 191 GLY A CA 1
ATOM 1481 C C . GLY A 1 191 ? 26.882 24.364 72.172 1.00 41.77 191 GLY A C 1
ATOM 1482 O O . GLY A 1 191 ? 26.390 23.306 71.772 1.00 41.34 191 GLY A O 1
ATOM 1483 N N . SER A 1 192 ? 26.183 25.494 72.241 1.00 42.94 192 SER A N 1
ATOM 1484 C CA . SER A 1 192 ? 24.762 25.537 71.923 1.00 43.15 192 SER A CA 1
ATOM 1485 C C . SER A 1 192 ? 24.478 25.648 70.431 1.00 45.16 192 SER A C 1
ATOM 1486 O O . SER A 1 192 ? 23.304 25.644 70.045 1.00 50.74 192 SER A O 1
ATOM 1489 N N . ILE A 1 193 ? 25.504 25.739 69.588 1.00 42.97 193 ILE A N 1
ATOM 1490 C CA . ILE A 1 193 ? 25.332 25.945 68.153 1.00 44.23 193 ILE A CA 1
ATOM 1491 C C . ILE A 1 193 ? 26.037 24.825 67.402 1.00 40.39 193 ILE A C 1
ATOM 1492 O O . ILE A 1 193 ? 27.247 24.624 67.568 1.00 40.02 193 ILE A O 1
ATOM 1497 N N . GLN A 1 194 ? 25.284 24.109 66.570 1.00 44.78 194 GLN A N 1
ATOM 1498 C CA . GLN A 1 194 ? 25.851 23.119 65.658 1.00 50.11 194 GLN A CA 1
ATOM 1499 C C . GLN A 1 194 ? 26.513 23.839 64.491 1.00 48.55 194 GLN A C 1
ATOM 1500 O O . GLN A 1 194 ? 25.833 24.481 63.683 1.00 52.76 194 GLN A O 1
ATOM 1506 N N . ALA A 1 195 ? 27.839 23.728 64.391 1.00 41.52 195 ALA A N 1
ATOM 1507 C CA . ALA A 1 195 ? 28.573 24.316 63.281 1.00 44.97 195 ALA A CA 1
ATOM 1508 C C . ALA A 1 195 ? 29.040 23.297 62.254 1.00 41.07 195 ALA A C 1
ATOM 1509 O O . ALA A 1 195 ? 29.318 23.680 61.115 1.00 48.79 195 ALA A O 1
ATOM 1511 N N . THR A 1 196 ? 29.128 22.021 62.622 1.00 37.83 196 THR A N 1
ATOM 1512 C CA . THR A 1 196 ? 29.515 20.967 61.693 1.00 40.47 196 THR A CA 1
ATOM 1513 C C . THR A 1 196 ? 28.841 19.675 62.123 1.00 41.89 196 THR A C 1
ATOM 1514 O O . THR A 1 196 ? 28.867 19.333 63.309 1.00 39.17 196 THR A O 1
ATOM 1518 N N . THR A 1 197 ? 28.236 18.965 61.170 1.00 40.51 197 THR A N 1
ATOM 1519 C CA . THR A 1 197 ? 27.590 17.688 61.447 1.00 35.97 197 THR A CA 1
ATOM 1520 C C . THR A 1 197 ? 27.980 16.664 60.393 1.00 41.15 197 THR A C 1
ATOM 1521 O O . THR A 1 197 ? 28.215 17.001 59.229 1.00 44.32 197 THR A O 1
ATOM 1525 N N . PHE A 1 198 ? 28.042 15.405 60.822 1.00 34.66 198 PHE A N 1
ATOM 1526 C CA . PHE A 1 198 ? 28.365 14.275 59.964 1.00 34.19 198 PHE A CA 1
ATOM 1527 C C . PHE A 1 198 ? 27.258 13.248 60.118 1.00 32.77 198 PHE A C 1
ATOM 1528 O O . PHE A 1 198 ? 26.886 12.898 61.243 1.00 39.19 198 PHE A O 1
ATOM 1536 N N . LEU A 1 199 ? 26.720 12.783 58.991 1.00 31.43 199 LEU A N 1
ATOM 1537 C CA . LEU A 1 199 ? 25.519 11.960 58.987 1.00 32.42 199 LEU A CA 1
ATOM 1538 C C . LEU A 1 199 ? 25.698 10.790 58.031 1.00 35.24 199 LEU A C 1
ATOM 1539 O O . LEU A 1 199 ? 26.416 10.885 57.032 1.00 35.31 199 LEU A O 1
ATOM 1544 N N . ALA A 1 200 ? 25.029 9.683 58.343 1.00 33.56 200 ALA A N 1
ATOM 1545 C CA . ALA A 1 200 ? 25.259 8.441 57.627 1.00 33.70 200 ALA A CA 1
ATOM 1546 C C . ALA A 1 200 ? 23.948 7.746 57.294 1.00 33.53 200 ALA A C 1
ATOM 1547 O O . ALA A 1 200 ? 22.940 7.892 57.992 1.00 33.99 200 ALA A O 1
ATOM 1549 N N . ARG A 1 201 ? 23.981 7.000 56.198 1.00 38.85 201 ARG A N 1
ATOM 1550 C CA . ARG A 1 201 ? 23.045 5.922 55.914 1.00 32.82 201 ARG A CA 1
ATOM 1551 C C . ARG A 1 201 ? 23.720 4.564 55.960 1.00 32.93 201 ARG A C 1
ATOM 1552 O O . ARG A 1 201 ? 23.142 3.601 56.473 1.00 38.56 201 ARG A O 1
ATOM 1560 N N . THR A 1 202 ? 24.947 4.480 55.451 1.00 33.76 202 THR A N 1
ATOM 1561 C CA . THR A 1 202 ? 25.781 3.305 55.624 1.00 27.20 202 THR A CA 1
ATOM 1562 C C . THR A 1 202 ? 26.211 3.195 57.087 1.00 42.72 202 THR A C 1
ATOM 1563 O O . THR A 1 202 ? 25.882 4.036 57.928 1.00 35.92 202 THR A O 1
ATOM 1567 N N . THR A 1 203 ? 26.970 2.145 57.403 1.00 38.35 203 THR A N 1
ATOM 1568 C CA . THR A 1 203 ? 27.596 2.036 58.716 1.00 38.49 203 THR A CA 1
ATOM 1569 C C . THR A 1 203 ? 29.025 2.563 58.718 1.00 39.63 203 THR A C 1
ATOM 1570 O O . THR A 1 203 ? 29.875 2.049 59.456 1.00 38.01 203 THR A O 1
ATOM 1574 N N . THR A 1 204 ? 29.315 3.565 57.889 1.00 38.96 204 THR A N 1
ATOM 1575 C CA . THR A 1 204 ? 30.549 4.329 57.942 1.00 39.79 204 THR A CA 1
ATOM 1576 C C . THR A 1 204 ? 30.286 5.671 58.611 1.00 42.52 204 THR A C 1
ATOM 1577 O O . THR A 1 204 ? 29.136 6.110 58.706 1.00 40.15 204 THR A O 1
ATOM 1581 N N . PRO A 1 205 ? 31.324 6.346 59.111 1.00 39.36 205 PRO A N 1
ATOM 1582 C CA . PRO A 1 205 ? 31.076 7.554 59.914 1.00 39.82 205 PRO A CA 1
ATOM 1583 C C . PRO A 1 205 ? 30.287 8.642 59.201 1.00 40.39 205 PRO A C 1
ATOM 1584 O O . PRO A 1 205 ? 29.590 9.409 59.877 1.00 46.99 205 PRO A O 1
ATOM 1588 N N . HIS A 1 206 ? 30.352 8.740 57.873 1.00 32.45 206 HIS A N 1
ATOM 1589 C CA . HIS A 1 206 ? 29.600 9.794 57.205 1.00 38.10 206 HIS A CA 1
ATOM 1590 C C . HIS A 1 206 ? 29.475 9.525 55.710 1.00 35.47 206 HIS A C 1
ATOM 1591 O O . HIS A 1 206 ? 30.420 9.069 55.060 1.00 42.25 206 HIS A O 1
ATOM 1598 N N . ASP A 1 207 ? 28.281 9.802 55.188 1.00 31.54 207 ASP A N 1
ATOM 1599 C CA . ASP A 1 207 ? 28.016 9.836 53.761 1.00 32.15 207 ASP A CA 1
ATOM 1600 C C . ASP A 1 207 ? 27.680 11.233 53.272 1.00 38.40 207 ASP A C 1
ATOM 1601 O O . ASP A 1 207 ? 27.758 11.492 52.068 1.00 34.21 207 ASP A O 1
ATOM 1606 N N . ILE A 1 208 ? 27.306 12.127 54.182 1.00 35.16 208 ILE A N 1
ATOM 1607 C CA . ILE A 1 208 ? 27.130 13.542 53.899 1.00 27.72 208 ILE A CA 1
ATOM 1608 C C . ILE A 1 208 ? 27.566 14.299 55.144 1.00 36.03 208 ILE A C 1
ATOM 1609 O O . ILE A 1 208 ? 27.546 13.764 56.257 1.00 35.39 208 ILE A O 1
ATOM 1614 N N . ALA A 1 209 ? 27.989 15.541 54.954 1.00 33.63 209 ALA A N 1
ATOM 1615 C CA . ALA A 1 209 ? 28.396 16.355 56.085 1.00 33.86 209 ALA A CA 1
ATOM 1616 C C . ALA A 1 209 ? 28.187 17.817 55.734 1.00 43.40 209 ALA A C 1
ATOM 1617 O O . ALA A 1 209 ? 28.260 18.206 54.564 1.00 39.83 209 ALA A O 1
ATOM 1619 N N . PHE A 1 210 ? 27.918 18.621 56.759 1.00 39.99 210 PHE A N 1
ATOM 1620 C CA . PHE A 1 210 ? 27.679 20.046 56.600 1.00 37.88 210 PHE A CA 1
ATOM 1621 C C . PHE A 1 210 ? 28.570 20.823 57.556 1.00 46.77 210 PHE A C 1
ATOM 1622 O O . PHE A 1 210 ? 28.723 20.441 58.720 1.00 45.95 210 PHE A O 1
ATOM 1630 N N . VAL A 1 211 ? 29.148 21.918 57.067 1.00 36.05 211 VAL A N 1
ATOM 1631 C CA . VAL A 1 211 ? 29.963 22.809 57.882 1.00 38.54 211 VAL A CA 1
ATOM 1632 C C . VAL A 1 211 ? 29.516 24.242 57.623 1.00 41.97 211 VAL A C 1
ATOM 1633 O O . VAL A 1 211 ? 29.199 24.610 56.486 1.00 41.54 211 VAL A O 1
ATOM 1637 N N . GLY A 1 212 ? 29.467 25.044 58.685 1.00 41.64 212 GLY A N 1
ATOM 1638 C CA . GLY A 1 212 ? 28.980 26.405 58.554 1.00 41.34 212 GLY A CA 1
ATOM 1639 C C . GLY A 1 212 ? 29.931 27.293 57.772 1.00 47.25 212 GLY A C 1
ATOM 1640 O O . GLY A 1 212 ? 31.145 27.091 57.748 1.00 47.44 212 GLY A O 1
ATOM 1641 N N . GLY A 1 213 ? 29.357 28.298 57.117 1.00 49.08 213 GLY A N 1
ATOM 1642 C CA . GLY A 1 213 ? 30.132 29.273 56.388 1.00 44.27 213 GLY A CA 1
ATOM 1643 C C . GLY A 1 213 ? 29.336 30.532 56.113 1.00 48.41 213 GLY A C 1
ATOM 1644 O O . GLY A 1 213 ? 28.111 30.566 56.268 1.00 51.56 213 GLY A O 1
ATOM 1645 N N . PRO A 1 214 ? 30.022 31.602 55.708 1.00 50.33 214 PRO A N 1
ATOM 1646 C CA . PRO A 1 214 ? 29.299 32.833 55.355 1.00 56.98 214 PRO A CA 1
ATOM 1647 C C . PRO A 1 214 ? 28.340 32.648 54.194 1.00 56.98 214 PRO A C 1
ATOM 1648 O O . PRO A 1 214 ? 27.320 33.344 54.126 1.00 71.16 214 PRO A O 1
ATOM 1652 N N . THR A 1 215 ? 28.640 31.734 53.276 1.00 52.66 215 THR A N 1
ATOM 1653 C CA . THR A 1 215 ? 27.759 31.393 52.170 1.00 55.02 215 THR A CA 1
ATOM 1654 C C . THR A 1 215 ? 27.701 29.878 52.041 1.00 52.67 215 THR A C 1
ATOM 1655 O O . THR A 1 215 ? 28.432 29.147 52.713 1.00 60.08 215 THR A O 1
ATOM 1659 N N . SER A 1 216 ? 26.825 29.409 51.160 1.00 47.91 216 SER A N 1
ATOM 1660 C CA . SER A 1 216 ? 26.726 27.988 50.869 1.00 49.94 216 SER A CA 1
ATOM 1661 C C . SER A 1 216 ? 27.586 27.635 49.663 1.00 55.58 216 SER A C 1
ATOM 1662 O O . SER A 1 216 ? 27.724 28.421 48.722 1.00 55.69 216 SER A O 1
ATOM 1665 N N . GLY A 1 217 ? 28.165 26.443 49.703 1.00 51.46 217 GLY A N 1
ATOM 1666 C CA . GLY A 1 217 ? 29.034 26.014 48.627 1.00 47.44 217 GLY A CA 1
ATOM 1667 C C . GLY A 1 217 ? 29.513 24.599 48.843 1.00 48.35 217 GLY A C 1
ATOM 1668 O O . GLY A 1 217 ? 28.935 23.840 49.623 1.00 49.75 217 GLY A O 1
ATOM 1669 N N . LEU A 1 218 ? 30.585 24.254 48.139 1.00 43.10 218 LEU A N 1
ATOM 1670 C CA . LEU A 1 218 ? 31.172 22.922 48.177 1.00 44.76 218 LEU A CA 1
ATOM 1671 C C . LEU A 1 218 ? 32.488 22.979 48.936 1.00 45.97 218 LEU A C 1
ATOM 1672 O O . LEU A 1 218 ? 33.412 23.688 48.523 1.00 47.93 218 LEU A O 1
ATOM 1677 N N . HIS A 1 219 ? 32.587 22.229 50.032 1.00 42.59 219 HIS A N 1
ATOM 1678 C CA . HIS A 1 219 ? 33.884 22.165 50.693 1.00 42.61 219 HIS A CA 1
ATOM 1679 C C . HIS A 1 219 ? 34.804 21.164 50.003 1.00 39.31 219 HIS A C 1
ATOM 1680 O O . HIS A 1 219 ? 35.920 21.515 49.606 1.00 43.96 219 HIS A O 1
ATOM 1687 N N . HIS A 1 220 ? 34.356 19.919 49.848 1.00 34.85 220 HIS A N 1
ATOM 1688 C CA . HIS A 1 220 ? 35.134 18.921 49.120 1.00 38.39 220 HIS A CA 1
ATOM 1689 C C . HIS A 1 220 ? 34.263 17.712 48.824 1.00 32.23 220 HIS A C 1
ATOM 1690 O O . HIS A 1 220 ? 33.236 17.485 49.469 1.00 33.02 220 HIS A O 1
ATOM 1697 N N . ILE A 1 221 ? 34.692 16.939 47.835 1.00 34.50 221 ILE A N 1
ATOM 1698 C CA . ILE A 1 221 ? 34.220 15.575 47.662 1.00 35.05 221 ILE A CA 1
ATOM 1699 C C . ILE A 1 221 ? 35.371 14.658 48.037 1.00 29.96 221 ILE A C 1
ATOM 1700 O O . ILE A 1 221 ? 36.547 15.014 47.897 1.00 32.73 221 ILE A O 1
ATOM 1705 N N . ALA A 1 222 ? 35.034 13.481 48.546 1.00 29.84 222 ALA A N 1
ATOM 1706 C CA . ALA A 1 222 ? 36.031 12.608 49.137 1.00 33.92 222 ALA A CA 1
ATOM 1707 C C . ALA A 1 222 ? 35.968 11.226 48.513 1.00 34.75 222 ALA A C 1
ATOM 1708 O O . ALA A 1 222 ? 34.901 10.753 48.107 1.00 32.14 222 ALA A O 1
ATOM 1710 N N . PHE A 1 223 ? 37.135 10.586 48.449 1.00 30.73 223 PHE A N 1
ATOM 1711 C CA . PHE A 1 223 ? 37.297 9.262 47.872 1.00 35.97 223 PHE A CA 1
ATOM 1712 C C . PHE A 1 223 ? 37.972 8.357 48.892 1.00 42.47 223 PHE A C 1
ATOM 1713 O O . PHE A 1 223 ? 38.875 8.790 49.617 1.00 34.93 223 PHE A O 1
ATOM 1721 N N . PHE A 1 224 ? 37.539 7.099 48.938 1.00 27.73 224 PHE A N 1
ATOM 1722 C CA . PHE A 1 224 ? 37.993 6.160 49.955 1.00 28.97 224 PHE A CA 1
ATOM 1723 C C . PHE A 1 224 ? 39.288 5.481 49.537 1.00 34.29 224 PHE A C 1
ATOM 1724 O O . PHE A 1 224 ? 39.436 5.044 48.391 1.00 38.53 224 PHE A O 1
ATOM 1732 N N . LEU A 1 225 ? 40.222 5.402 50.481 1.00 32.25 225 LEU A N 1
ATOM 1733 C CA . LEU A 1 225 ? 41.387 4.537 50.401 1.00 34.67 225 LEU A CA 1
ATOM 1734 C C . LEU A 1 225 ? 41.333 3.531 51.545 1.00 44.57 225 LEU A C 1
ATOM 1735 O O . LEU A 1 225 ? 40.657 3.744 52.555 1.00 45.20 225 LEU A O 1
ATOM 1740 N N . ASP A 1 226 ? 42.066 2.428 51.379 1.00 43.89 226 ASP A N 1
ATOM 1741 C CA . ASP A 1 226 ? 42.057 1.366 52.380 1.00 47.07 226 ASP A CA 1
ATOM 1742 C C . ASP A 1 226 ? 42.801 1.781 53.644 1.00 52.09 226 ASP A C 1
ATOM 1743 O O . ASP A 1 226 ? 42.237 1.774 54.743 1.00 50.06 226 ASP A O 1
ATOM 1748 N N . SER A 1 227 ? 44.077 2.135 53.507 1.00 55.33 227 SER A N 1
ATOM 1749 C CA . SER A 1 227 ? 44.990 2.192 54.639 1.00 52.34 227 SER A CA 1
ATOM 1750 C C . SER A 1 227 ? 45.763 3.504 54.663 1.00 51.07 227 SER A C 1
ATOM 1751 O O . SER A 1 227 ? 45.791 4.266 53.692 1.00 44.48 227 SER A O 1
ATOM 1754 N N . TRP A 1 228 ? 46.398 3.745 55.815 1.00 42.59 228 TRP A N 1
ATOM 1755 C CA . TRP A 1 228 ? 47.341 4.849 55.961 1.00 49.03 228 TRP A CA 1
ATOM 1756 C C . TRP A 1 228 ? 48.455 4.768 54.926 1.00 47.79 228 TRP A C 1
ATOM 1757 O O . TRP A 1 228 ? 48.927 5.800 54.437 1.00 46.19 228 TRP A O 1
ATOM 1768 N N . HIS A 1 229 ? 48.879 3.552 54.572 1.00 37.37 229 HIS A N 1
ATOM 1769 C CA . HIS A 1 229 ? 49.907 3.399 53.550 1.00 42.48 229 HIS A CA 1
ATOM 1770 C C . HIS A 1 229 ? 49.441 3.947 52.204 1.00 42.46 229 HIS A C 1
ATOM 1771 O O . HIS A 1 229 ? 50.205 4.619 51.503 1.00 44.97 229 HIS A O 1
ATOM 1778 N N . ASP A 1 230 ? 48.190 3.669 51.822 1.00 36.55 230 ASP A N 1
ATOM 1779 C CA . ASP A 1 230 ? 47.678 4.196 50.559 1.00 40.28 230 ASP A CA 1
ATOM 1780 C C . ASP A 1 230 ? 47.661 5.717 50.559 1.00 47.81 230 ASP A C 1
ATOM 1781 O O . ASP A 1 230 ? 47.787 6.343 49.499 1.00 40.70 230 ASP A O 1
ATOM 1786 N N . VAL A 1 231 ? 47.506 6.328 51.736 1.00 45.17 231 VAL A N 1
ATOM 1787 C CA . VAL A 1 231 ? 47.590 7.781 51.834 1.00 48.90 231 VAL A CA 1
ATOM 1788 C C . VAL A 1 231 ? 48.997 8.249 51.488 1.00 47.03 231 VAL A C 1
ATOM 1789 O O . VAL A 1 231 ? 49.179 9.258 50.796 1.00 53.19 231 VAL A O 1
ATOM 1793 N N . LEU A 1 232 ? 50.012 7.512 51.946 1.00 41.71 232 LEU A N 1
ATOM 1794 C CA . LEU A 1 232 ? 51.387 7.815 51.558 1.00 45.05 232 L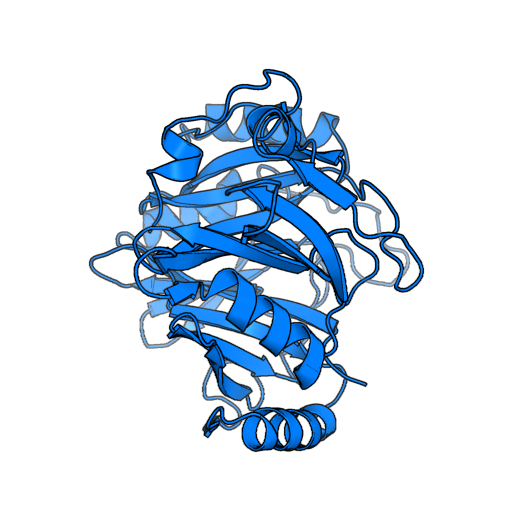EU A CA 1
ATOM 1795 C C . LEU A 1 232 ? 51.563 7.710 50.047 1.00 45.87 232 LEU A C 1
ATOM 1796 O O . LEU A 1 232 ? 52.120 8.612 49.409 1.00 48.14 232 LEU A O 1
ATOM 1801 N N . LYS A 1 233 ? 51.093 6.608 49.456 1.00 43.28 233 LYS A N 1
ATOM 1802 C CA . LYS A 1 233 ? 51.188 6.441 48.010 1.00 50.32 233 LYS A CA 1
ATOM 1803 C C . LYS A 1 233 ? 50.459 7.560 47.279 1.00 46.17 233 LYS A C 1
ATOM 1804 O O . LYS A 1 233 ? 50.969 8.101 46.290 1.00 42.55 233 LYS A O 1
ATOM 1810 N N . ALA A 1 234 ? 49.268 7.928 47.762 1.00 41.35 234 ALA A N 1
ATOM 1811 C CA . ALA A 1 234 ? 48.504 8.998 47.130 1.00 38.96 234 ALA A CA 1
ATOM 1812 C C . ALA A 1 234 ? 49.255 10.320 47.189 1.00 49.18 234 ALA A C 1
ATOM 1813 O O . ALA A 1 234 ? 49.282 11.074 46.208 1.00 48.74 234 ALA A O 1
ATOM 1815 N N . ALA A 1 235 ? 49.875 10.617 48.332 1.00 48.47 235 ALA A N 1
ATOM 1816 C CA . ALA A 1 235 ? 50.677 11.829 48.442 1.00 40.93 235 ALA A CA 1
ATOM 1817 C C . ALA A 1 235 ? 51.873 11.784 47.498 1.00 48.10 235 ALA A C 1
ATOM 1818 O O . ALA A 1 235 ? 52.248 12.805 46.912 1.00 51.68 235 ALA A O 1
ATOM 1820 N N . ASP A 1 236 ? 52.488 10.608 47.343 1.00 48.59 236 ASP A N 1
ATOM 1821 C CA . ASP A 1 236 ? 53.556 10.453 46.359 1.00 46.46 236 ASP A CA 1
ATOM 1822 C C . ASP A 1 236 ? 53.043 10.733 44.951 1.00 52.23 236 ASP A C 1
ATOM 1823 O O . ASP A 1 236 ? 53.739 11.353 44.137 1.00 52.67 236 ASP A O 1
ATOM 1828 N N . VAL A 1 237 ? 51.821 10.285 44.650 1.00 50.68 237 VAL A N 1
ATOM 1829 C CA . VAL A 1 237 ? 51.229 10.510 43.335 1.00 53.92 237 VAL A CA 1
ATOM 1830 C C . VAL A 1 237 ? 50.992 11.996 43.096 1.00 54.65 237 VAL A C 1
ATOM 1831 O O . VAL A 1 237 ? 51.261 12.514 42.006 1.00 58.40 237 VAL A O 1
ATOM 1835 N N . MET A 1 238 ? 50.486 12.706 44.107 1.00 50.50 238 MET A N 1
ATOM 1836 C CA . MET A 1 238 ? 50.208 14.128 43.936 1.00 47.88 238 MET A CA 1
ATOM 1837 C C . MET A 1 238 ? 51.486 14.909 43.670 1.00 51.99 238 MET A C 1
ATOM 1838 O O . MET A 1 238 ? 51.486 15.863 42.884 1.00 58.28 238 MET A O 1
ATOM 1843 N N . ALA A 1 239 ? 52.587 14.515 44.313 1.00 46.04 239 ALA A N 1
ATOM 1844 C CA . ALA A 1 239 ? 53.868 15.153 44.037 1.00 48.36 239 ALA A CA 1
ATOM 1845 C C . ALA A 1 239 ? 54.304 14.909 42.598 1.00 54.58 239 ALA A C 1
ATOM 1846 O O . ALA A 1 239 ? 54.739 15.839 41.908 1.00 55.49 239 ALA A O 1
ATOM 1848 N N . LYS A 1 240 ? 54.178 13.665 42.122 1.00 53.69 240 LYS A N 1
ATOM 1849 C CA . LYS A 1 240 ? 54.578 13.345 40.754 1.00 57.34 240 LYS A CA 1
ATOM 1850 C C . LYS A 1 240 ? 53.758 14.117 39.728 1.00 54.12 240 LYS A C 1
ATOM 1851 O O . LYS A 1 240 ? 54.257 14.416 38.639 1.00 53.85 240 LYS A O 1
ATOM 1857 N N . ASN A 1 241 ? 52.512 14.457 40.057 1.00 56.32 241 ASN A N 1
ATOM 1858 C CA . ASN A 1 241 ? 51.622 15.167 39.147 1.00 53.09 241 ASN A CA 1
ATOM 1859 C C . ASN A 1 241 ? 51.521 16.659 39.448 1.00 55.00 241 ASN A C 1
ATOM 1860 O O . ASN A 1 241 ? 50.661 17.334 38.872 1.00 59.93 241 ASN A O 1
ATOM 1865 N N . LYS A 1 242 ? 52.372 17.184 40.331 1.00 50.49 242 LYS A N 1
ATOM 1866 C CA . LYS A 1 242 ? 52.381 18.606 40.688 1.00 54.79 242 LYS A CA 1
ATOM 1867 C C . LYS A 1 242 ? 50.991 19.084 41.105 1.00 53.92 242 LYS A C 1
ATOM 1868 O O . LYS A 1 242 ? 50.503 20.128 40.667 1.00 58.64 242 LYS A O 1
ATOM 1874 N N . VAL A 1 243 ? 50.352 18.302 41.963 1.00 54.80 243 VAL A N 1
ATOM 1875 C CA . VAL A 1 243 ? 49.037 18.641 42.493 1.00 51.85 243 VAL A CA 1
ATOM 1876 C C . VAL A 1 243 ? 49.191 19.681 43.595 1.00 49.24 243 VAL A C 1
ATOM 1877 O O . VAL A 1 243 ? 50.166 19.662 44.355 1.00 58.69 243 VAL A O 1
ATOM 1881 N N . ARG A 1 244 ? 48.235 20.603 43.682 1.00 55.88 244 ARG A N 1
ATOM 1882 C CA . ARG A 1 244 ? 48.244 21.599 44.746 1.00 59.56 244 ARG A CA 1
ATOM 1883 C C . ARG A 1 244 ? 47.626 21.002 46.005 1.00 56.91 244 ARG A C 1
ATOM 1884 O O . ARG A 1 244 ? 46.435 20.675 46.025 1.00 63.76 244 ARG A O 1
ATOM 1892 N N . ILE A 1 245 ? 48.434 20.865 47.053 1.00 57.09 245 ILE A N 1
ATOM 1893 C CA . ILE A 1 245 ? 47.998 20.268 48.311 1.00 55.02 245 ILE A CA 1
ATOM 1894 C C . ILE A 1 245 ? 47.378 21.339 49.193 1.00 52.59 245 ILE A C 1
ATOM 1895 O O . ILE A 1 245 ? 47.894 22.458 49.304 1.00 60.36 245 ILE A O 1
ATOM 1900 N N . ASP A 1 246 ? 46.262 20.996 49.829 1.00 48.22 246 ASP A N 1
ATOM 1901 C CA . ASP A 1 246 ? 45.684 21.842 50.861 1.00 49.45 246 ASP A CA 1
ATOM 1902 C C . ASP A 1 246 ? 46.217 21.458 52.239 1.00 53.49 246 ASP A C 1
ATOM 1903 O O . ASP A 1 246 ? 46.734 22.310 52.970 1.00 48.54 246 ASP A O 1
ATOM 1908 N N . VAL A 1 247 ? 46.113 20.177 52.594 1.00 57.20 247 VAL A N 1
ATOM 1909 C CA . VAL A 1 247 ? 46.583 19.654 53.872 1.00 57.91 247 VAL A CA 1
ATOM 1910 C C . VAL A 1 247 ? 47.339 18.356 53.618 1.00 58.60 247 VAL A C 1
ATOM 1911 O O . VAL A 1 247 ? 46.814 17.443 52.970 1.00 60.67 247 VAL A O 1
ATOM 1915 N N . ALA A 1 248 ? 48.565 18.274 54.140 1.00 60.06 248 ALA A N 1
ATOM 1916 C CA . ALA A 1 248 ? 49.425 17.107 53.989 1.00 60.55 248 ALA A CA 1
ATOM 1917 C C . ALA A 1 248 ? 48.873 15.930 54.803 1.00 65.57 248 ALA A C 1
ATOM 1918 O O . ALA A 1 248 ? 47.962 16.104 55.617 1.00 62.95 248 ALA A O 1
ATOM 1920 N N . PRO A 1 249 ? 49.394 14.715 54.591 1.00 66.98 249 PRO A N 1
ATOM 1921 C CA . PRO A 1 249 ? 48.848 13.538 55.287 1.00 57.81 249 PRO A CA 1
ATOM 1922 C C . PRO A 1 249 ? 48.767 13.703 56.800 1.00 55.70 249 PRO A C 1
ATOM 1923 O O . PRO A 1 249 ? 49.751 14.030 57.469 1.00 44.87 249 PRO A O 1
ATOM 1927 N N . THR A 1 250 ? 47.575 13.458 57.335 1.00 51.63 250 THR A N 1
ATOM 1928 C CA . THR A 1 250 ? 47.308 13.545 58.764 1.00 60.39 250 THR A CA 1
ATOM 1929 C C . THR A 1 250 ? 46.033 12.757 59.042 1.00 63.35 250 THR A C 1
ATOM 1930 O O . THR A 1 250 ? 45.455 12.142 58.142 1.00 62.87 250 THR A O 1
ATOM 1934 N N . ARG A 1 251 ? 45.593 12.782 60.295 1.00 66.16 251 ARG A N 1
ATOM 1935 C CA . ARG A 1 251 ? 44.387 12.079 60.705 1.00 64.60 251 ARG A CA 1
ATOM 1936 C C . ARG A 1 251 ? 43.308 13.071 61.115 1.00 58.31 251 ARG A C 1
ATOM 1937 O O . ARG A 1 251 ? 43.599 14.110 61.715 1.00 56.69 251 ARG A O 1
ATOM 1945 N N . HIS A 1 252 ? 42.063 12.745 60.782 1.00 61.78 252 HIS A N 1
ATOM 1946 C CA . HIS A 1 252 ? 40.915 13.476 61.297 1.00 66.46 252 HIS A CA 1
ATOM 1947 C C . HIS A 1 252 ? 40.594 13.012 62.713 1.00 67.99 252 HIS A C 1
ATOM 1948 O O . HIS A 1 252 ? 40.519 11.807 62.977 1.00 68.05 252 HIS A O 1
ATOM 1955 N N . GLY A 1 253 ? 40.407 13.964 63.627 1.00 66.77 253 GLY A N 1
ATOM 1956 C CA . GLY A 1 253 ? 39.851 13.611 64.924 1.00 67.79 253 GLY A CA 1
ATOM 1957 C C . GLY A 1 253 ? 38.446 13.055 64.793 1.00 71.60 253 GLY A C 1
ATOM 1958 O O . GLY A 1 253 ? 38.120 12.004 65.352 1.00 63.43 253 GLY A O 1
ATOM 1959 N N . ILE A 1 254 ? 37.599 13.754 64.037 1.00 82.38 254 ILE A N 1
ATOM 1960 C CA . ILE A 1 254 ? 36.284 13.239 63.679 1.00 87.79 254 ILE A CA 1
ATOM 1961 C C . ILE A 1 254 ? 36.449 12.077 62.709 1.00 76.85 254 ILE A C 1
ATOM 1962 O O . ILE A 1 254 ? 37.215 12.166 61.741 1.00 72.37 254 ILE A O 1
ATOM 1967 N N . THR A 1 255 ? 35.729 10.980 62.972 1.00 56.91 255 THR A N 1
ATOM 1968 C CA . THR A 1 255 ? 35.688 9.760 62.161 1.00 51.00 255 THR A CA 1
ATOM 1969 C C . THR A 1 255 ? 36.934 8.894 62.323 1.00 51.51 255 THR A C 1
ATOM 1970 O O . THR A 1 255 ? 36.900 7.711 61.975 1.00 52.33 255 THR A O 1
ATOM 1974 N N . ARG A 1 256 ? 38.030 9.464 62.836 1.00 54.22 256 ARG A N 1
ATOM 1975 C CA . ARG A 1 256 ? 39.347 8.831 62.955 1.00 57.08 256 ARG A CA 1
ATOM 1976 C C . ARG A 1 256 ? 40.011 8.567 61.607 1.00 63.86 256 ARG A C 1
ATOM 1977 O O . ARG A 1 256 ? 41.067 7.918 61.563 1.00 58.45 256 ARG A O 1
ATOM 1985 N N . GLY A 1 257 ? 39.435 9.050 60.508 1.00 67.75 257 GLY A N 1
ATOM 1986 C CA . GLY A 1 257 ? 39.951 8.726 59.189 1.00 69.47 257 GLY A CA 1
ATOM 1987 C C . GLY A 1 257 ? 41.175 9.554 58.832 1.00 68.59 257 GLY A C 1
ATOM 1988 O O . GLY A 1 257 ? 41.205 10.772 59.045 1.00 71.40 257 GLY A O 1
ATOM 1989 N N . GLU A 1 258 ? 42.188 8.888 58.289 1.00 64.91 258 GLU A N 1
ATOM 1990 C CA . GLU A 1 258 ? 43.383 9.557 57.798 1.00 59.08 258 GLU A CA 1
ATOM 1991 C C . GLU A 1 258 ? 43.119 10.154 56.419 1.00 53.74 258 GLU A C 1
ATOM 1992 O O . GLU A 1 258 ? 42.370 9.594 55.613 1.00 59.59 258 GLU A O 1
ATOM 1998 N N . THR A 1 259 ? 43.741 11.301 56.146 1.00 45.57 259 THR A N 1
ATOM 1999 C CA . THR A 1 259 ? 43.227 12.159 55.086 1.00 43.53 259 THR A CA 1
ATOM 2000 C C . THR A 1 259 ? 44.327 12.977 54.425 1.00 42.16 259 THR A C 1
ATOM 2001 O O . THR A 1 259 ? 45.390 13.221 55.002 1.00 42.53 259 THR A O 1
ATOM 2005 N N . ILE A 1 260 ? 44.034 13.405 53.197 1.00 41.37 260 ILE A N 1
ATOM 2006 C CA . ILE A 1 260 ? 44.775 14.438 52.478 1.00 41.18 260 ILE A CA 1
ATOM 2007 C C . ILE A 1 260 ? 43.758 15.346 51.800 1.00 38.70 260 ILE A C 1
ATOM 2008 O O . ILE A 1 260 ? 42.808 14.860 51.176 1.00 37.56 260 ILE A O 1
ATOM 2013 N N . TYR A 1 261 ? 43.954 16.656 51.910 1.00 36.05 261 TYR A N 1
ATOM 2014 C CA . TYR A 1 261 ? 43.173 17.626 51.152 1.00 41.51 261 TYR A CA 1
ATOM 2015 C C . TYR A 1 261 ? 44.021 18.187 50.017 1.00 43.70 261 TYR A C 1
ATOM 2016 O O . TYR A 1 261 ? 45.208 18.470 50.201 1.00 41.15 261 TYR A O 1
ATOM 2025 N N . PHE A 1 262 ? 43.405 18.354 48.850 1.00 39.52 262 PHE A N 1
ATOM 2026 C CA . PHE A 1 262 ? 44.095 18.881 47.680 1.00 38.17 262 PHE A CA 1
ATOM 2027 C C . PHE A 1 262 ? 43.041 19.404 46.710 1.00 45.92 262 PHE A C 1
ATOM 2028 O O . PHE A 1 262 ? 41.839 19.231 46.924 1.00 46.00 262 PHE A O 1
ATOM 2036 N N . PHE A 1 263 ? 43.503 20.052 45.640 1.00 43.99 263 PHE A N 1
ATOM 2037 C CA . PHE A 1 263 ? 42.629 20.774 44.722 1.00 47.00 263 PHE A CA 1
ATOM 2038 C C . PHE A 1 263 ? 42.719 20.208 43.312 1.00 49.18 263 PHE A C 1
ATOM 2039 O O . PHE A 1 263 ? 43.800 19.817 42.856 1.00 44.00 263 PHE A O 1
ATOM 2047 N N . ASP A 1 264 ? 41.586 20.191 42.615 1.00 44.02 264 ASP A N 1
ATOM 2048 C CA . ASP A 1 264 ? 41.579 19.909 41.187 1.00 49.50 264 ASP A CA 1
ATOM 2049 C C . ASP A 1 264 ? 42.019 21.164 40.435 1.00 49.83 264 ASP A C 1
ATOM 2050 O O . ASP A 1 264 ? 42.119 22.244 41.022 1.00 51.99 264 ASP A O 1
ATOM 2055 N N . PRO A 1 265 ? 42.308 21.064 39.132 1.00 47.67 265 PRO A N 1
ATOM 2056 C CA . PRO A 1 265 ? 42.829 22.238 38.409 1.00 44.40 265 PRO A CA 1
ATOM 2057 C C . PRO A 1 265 ? 41.875 23.422 38.359 1.00 46.78 265 PRO A C 1
ATOM 2058 O O . PRO A 1 265 ? 42.310 24.518 37.982 1.00 60.60 265 PRO A O 1
ATOM 2062 N N . SER A 1 266 ? 40.605 23.252 38.721 1.00 49.00 266 SER A N 1
ATOM 2063 C CA . SER A 1 266 ? 39.663 24.364 38.741 1.00 46.97 266 SER A CA 1
ATOM 2064 C C . SER A 1 266 ? 39.459 24.953 40.128 1.00 46.05 266 SER A C 1
ATOM 2065 O O . SER A 1 266 ? 38.759 25.962 40.255 1.00 56.19 266 SER A O 1
ATOM 2068 N N . GLY A 1 267 ? 40.038 24.354 41.164 1.00 50.33 267 GLY A N 1
ATOM 2069 C CA . GLY A 1 267 ? 39.939 24.873 42.514 1.00 46.76 267 GLY A CA 1
ATOM 2070 C C . GLY A 1 267 ? 39.018 24.103 43.433 1.00 47.41 267 GLY A C 1
ATOM 2071 O O . GLY A 1 267 ? 39.015 24.377 44.641 1.00 51.34 267 GLY A O 1
ATOM 2072 N N . ASN A 1 268 ? 38.227 23.166 42.915 1.00 45.78 268 ASN A N 1
ATOM 2073 C CA . ASN A 1 268 ? 37.418 22.323 43.786 1.00 46.24 268 ASN A CA 1
ATOM 2074 C C . ASN A 1 268 ? 38.325 21.459 44.647 1.00 45.35 268 ASN A C 1
ATOM 2075 O O . ASN A 1 268 ? 39.343 20.942 44.177 1.00 49.70 268 ASN A O 1
ATOM 2080 N N . ARG A 1 269 ? 37.955 21.299 45.911 1.00 41.94 269 ARG A N 1
ATOM 2081 C CA . ARG A 1 269 ? 38.774 20.544 46.845 1.00 35.11 269 ARG A CA 1
ATOM 2082 C C . ARG A 1 269 ? 38.395 19.069 46.812 1.00 42.76 269 ARG A C 1
ATOM 2083 O O . ARG A 1 269 ? 37.214 18.716 46.747 1.00 37.22 269 ARG A O 1
ATOM 2091 N N . ASN A 1 270 ? 39.409 18.211 46.835 1.00 40.16 270 ASN A N 1
ATOM 2092 C CA . ASN A 1 270 ? 39.221 16.773 46.908 1.00 34.60 270 ASN A CA 1
ATOM 2093 C C . ASN A 1 270 ? 39.869 16.244 48.181 1.00 38.92 270 ASN A C 1
ATOM 2094 O O . ASN A 1 270 ? 40.763 16.873 48.756 1.00 37.44 270 ASN A O 1
ATOM 2099 N N . GLU A 1 271 ? 39.413 15.071 48.614 1.00 34.76 271 GLU A N 1
ATOM 2100 C CA . GLU A 1 271 ? 39.996 14.400 49.764 1.00 37.16 271 GLU A CA 1
ATOM 2101 C C . GLU A 1 271 ? 40.171 12.921 49.462 1.00 39.57 271 GLU A C 1
ATOM 2102 O O . GLU A 1 271 ? 39.285 12.288 48.880 1.00 33.43 271 GLU A O 1
ATOM 2108 N N . THR A 1 272 ? 41.323 12.380 49.852 1.00 31.16 272 THR A N 1
ATOM 2109 C CA . THR A 1 272 ? 41.544 10.940 49.891 1.00 38.40 272 THR A CA 1
ATOM 2110 C C . THR A 1 272 ? 41.456 10.501 51.351 1.00 41.14 272 THR A C 1
ATOM 2111 O O . THR A 1 272 ? 42.303 10.867 52.172 1.00 43.07 272 THR A O 1
ATOM 2115 N N . PHE A 1 273 ? 40.422 9.725 51.660 1.00 41.87 273 PHE A N 1
ATOM 2116 C CA . PHE A 1 273 ? 40.048 9.338 53.014 1.00 46.25 273 PHE A CA 1
ATOM 2117 C C . PHE A 1 273 ? 40.432 7.880 53.223 1.00 46.96 273 PHE A C 1
ATOM 2118 O O . PHE A 1 273 ? 40.116 7.032 52.383 1.00 60.78 273 PHE A O 1
ATOM 2126 N N . ALA A 1 274 ? 41.108 7.585 54.330 1.00 45.74 274 ALA A N 1
ATOM 2127 C CA . ALA A 1 274 ? 41.609 6.242 54.599 1.00 39.98 274 ALA A CA 1
ATOM 2128 C C . ALA A 1 274 ? 40.907 5.621 55.798 1.00 43.34 274 ALA A C 1
ATOM 2129 O O . ALA A 1 274 ? 40.842 6.230 56.870 1.00 41.17 274 ALA A O 1
ATOM 2131 N N . GLY A 1 275 ? 40.417 4.400 55.618 1.00 38.08 275 GLY A N 1
ATOM 2132 C CA . GLY A 1 275 ? 39.980 3.575 56.723 1.00 34.88 275 GLY A CA 1
ATOM 2133 C C . GLY A 1 275 ? 38.497 3.708 57.021 1.00 40.10 275 GLY A C 1
ATOM 2134 O O . GLY A 1 275 ? 37.842 4.690 56.676 1.00 37.33 275 GLY A O 1
ATOM 2135 N N . LEU A 1 276 ? 37.965 2.670 57.669 1.00 39.24 276 LEU A N 1
ATOM 2136 C CA . LEU A 1 276 ? 36.603 2.739 58.187 1.00 45.16 276 LEU A CA 1
ATOM 2137 C C . LEU A 1 276 ? 36.496 3.756 59.316 1.00 44.81 276 LEU A C 1
ATOM 2138 O O . LEU A 1 276 ? 35.537 4.533 59.370 1.00 50.55 276 LEU A O 1
ATOM 2143 N N . GLY A 1 277 ? 37.474 3.774 60.219 1.00 40.11 277 GLY A N 1
ATOM 2144 C CA . GLY A 1 277 ? 37.399 4.610 61.401 1.00 45.73 277 GLY A CA 1
ATOM 2145 C C . GLY A 1 277 ? 36.664 3.914 62.528 1.00 39.17 277 GLY A C 1
ATOM 2146 O O . GLY A 1 277 ? 37.273 3.461 63.500 1.00 40.99 277 GLY A O 1
ATOM 2147 N N . TYR A 1 278 ? 35.346 3.815 62.403 1.00 38.05 278 TYR A N 1
ATOM 2148 C CA . TYR A 1 278 ? 34.561 2.995 63.312 1.00 42.34 278 TYR A CA 1
ATOM 2149 C C . TYR A 1 278 ? 33.291 2.577 62.589 1.00 41.05 278 TYR A C 1
ATOM 2150 O O . TYR A 1 278 ? 32.957 3.098 61.523 1.00 40.51 278 TYR A O 1
ATOM 2159 N N . LEU A 1 279 ? 32.591 1.623 63.187 1.00 40.84 279 LEU A N 1
ATOM 2160 C CA . LEU A 1 279 ? 31.307 1.171 62.673 1.00 34.69 279 LEU A CA 1
ATOM 2161 C C . LEU A 1 279 ? 30.226 2.122 63.174 1.00 37.00 279 LEU A C 1
ATOM 2162 O O . LEU A 1 279 ? 29.888 2.117 64.363 1.00 36.24 279 LEU A O 1
ATOM 2167 N N . ALA A 1 280 ? 29.691 2.949 62.280 1.00 30.75 280 ALA A N 1
ATOM 2168 C CA . ALA A 1 280 ? 28.596 3.831 62.659 1.00 29.02 280 ALA A CA 1
ATOM 2169 C C . ALA A 1 280 ? 27.326 3.025 62.899 1.00 30.49 280 ALA A C 1
ATOM 2170 O O . ALA A 1 280 ? 26.984 2.127 62.124 1.00 31.94 280 ALA A O 1
ATOM 2172 N N . GLN A 1 281 ? 26.624 3.352 63.984 1.00 34.12 281 GLN A N 1
ATOM 2173 C CA . GLN A 1 281 ? 25.463 2.594 64.428 1.00 32.23 281 GLN A CA 1
ATOM 2174 C C . GLN A 1 281 ? 24.419 3.544 64.993 1.00 40.49 281 GLN A C 1
ATOM 2175 O O . GLN A 1 281 ? 24.758 4.538 65.641 1.00 40.36 281 GLN A O 1
ATOM 2181 N N . ARG A 1 282 ? 23.144 3.223 64.757 1.00 33.18 282 ARG A N 1
ATOM 2182 C CA . ARG A 1 282 ? 22.058 4.090 65.201 1.00 37.52 282 ARG A CA 1
ATOM 2183 C C . ARG A 1 282 ? 21.931 4.148 66.717 1.00 40.89 282 ARG A C 1
ATOM 2184 O O . ARG A 1 282 ? 21.351 5.107 67.238 1.00 40.58 282 ARG A O 1
ATOM 2192 N N . ASP A 1 283 ? 22.462 3.161 67.438 1.00 30.18 283 ASP A N 1
ATOM 2193 C CA . ASP A 1 283 ? 22.476 3.203 68.893 1.00 36.12 283 ASP A CA 1
ATOM 2194 C C . ASP A 1 283 ? 23.790 3.731 69.449 1.00 37.45 283 ASP A C 1
ATOM 2195 O O . ASP A 1 283 ? 23.957 3.770 70.670 1.00 41.55 283 ASP A O 1
ATOM 2200 N N . ARG A 1 284 ? 24.724 4.140 68.585 1.00 30.03 284 ARG A N 1
ATOM 2201 C CA . ARG A 1 284 ? 25.987 4.700 69.046 1.00 35.29 284 ARG A CA 1
ATOM 2202 C C . ARG A 1 284 ? 25.786 6.144 69.501 1.00 39.33 284 ARG A C 1
ATOM 2203 O O . ARG A 1 284 ? 25.075 6.906 68.843 1.00 42.55 284 ARG A O 1
ATOM 2211 N N . PRO A 1 285 ? 26.389 6.540 70.622 1.00 41.59 285 PRO A N 1
ATOM 2212 C CA . PRO A 1 285 ? 26.317 7.946 71.036 1.00 42.68 285 PRO A CA 1
ATOM 2213 C C . PRO A 1 285 ? 26.911 8.858 69.975 1.00 42.80 285 PRO A C 1
ATOM 2214 O O . PRO A 1 285 ? 27.881 8.509 69.298 1.00 33.45 285 PRO A O 1
ATOM 2218 N N . VAL A 1 286 ? 26.318 10.041 69.838 1.00 38.49 286 VAL A N 1
ATOM 2219 C CA . VAL A 1 286 ? 26.854 11.037 68.917 1.00 39.22 286 VAL A CA 1
ATOM 2220 C C . VAL A 1 286 ? 28.155 11.588 69.485 1.00 41.43 286 VAL A C 1
ATOM 2221 O O . VAL A 1 286 ? 28.191 12.106 70.607 1.00 55.35 286 VAL A O 1
ATOM 2225 N N . THR A 1 287 ? 29.229 11.481 68.714 1.00 39.04 287 THR A N 1
ATOM 2226 C CA . THR A 1 287 ? 30.499 12.061 69.125 1.00 46.79 287 THR A CA 1
ATOM 2227 C C . THR A 1 287 ? 30.418 13.580 69.047 1.00 47.91 287 THR A C 1
ATOM 2228 O O . THR A 1 287 ? 30.130 14.143 67.986 1.00 48.91 287 THR A O 1
ATOM 2232 N N . THR A 1 288 ? 30.672 14.244 70.167 1.00 40.55 288 THR A N 1
ATOM 2233 C CA . THR A 1 288 ? 30.594 15.693 70.255 1.00 43.94 288 THR A CA 1
ATOM 2234 C C . THR A 1 288 ? 31.994 16.283 70.370 1.00 48.24 288 THR A C 1
ATOM 2235 O O . THR A 1 288 ? 32.776 15.874 71.236 1.00 37.10 288 THR A O 1
ATOM 2239 N N . TRP A 1 289 ? 32.305 17.238 69.500 1.00 32.94 289 TRP A N 1
ATOM 2240 C CA . TRP A 1 289 ? 33.546 17.998 69.570 1.00 41.78 289 TRP A CA 1
ATOM 2241 C C . TRP A 1 289 ? 33.227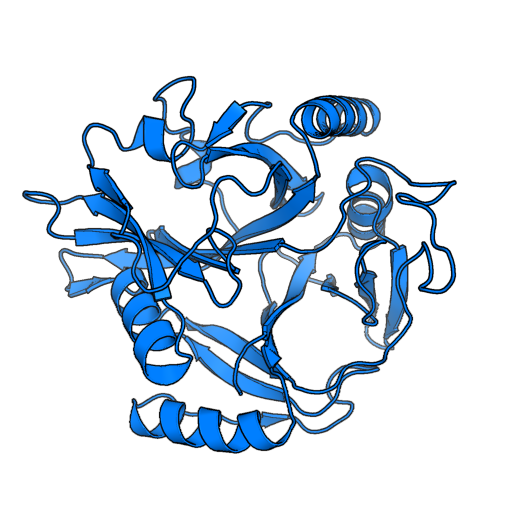 19.434 69.958 1.00 37.52 289 TRP A C 1
ATOM 2242 O O . TRP A 1 289 ? 32.294 20.032 69.415 1.00 36.45 289 TRP A O 1
ATOM 2253 N N . THR A 1 290 ? 33.995 19.982 70.892 1.00 35.97 290 THR A N 1
ATOM 2254 C CA . THR A 1 290 ? 33.740 21.321 71.401 1.00 43.99 290 THR A CA 1
ATOM 2255 C C . THR A 1 290 ? 34.681 22.336 70.760 1.00 51.79 290 THR A C 1
ATOM 2256 O O . THR A 1 290 ? 35.690 21.990 70.143 1.00 49.93 290 THR A O 1
ATOM 2260 N N . GLU A 1 291 ? 34.332 23.616 70.926 1.00 72.03 291 GLU A N 1
ATOM 2261 C CA . GLU A 1 291 ? 35.045 24.687 70.235 1.00 74.18 291 GLU A CA 1
ATOM 2262 C C . GLU A 1 291 ? 36.495 24.803 70.690 1.00 74.41 291 GLU A C 1
ATOM 2263 O O . GLU A 1 291 ? 37.366 25.134 69.878 1.00 76.22 291 GLU A O 1
ATOM 2269 N N . ASP A 1 292 ? 36.779 24.546 71.970 1.00 72.66 292 ASP A N 1
ATOM 2270 C CA . ASP A 1 292 ? 38.161 24.629 72.432 1.00 79.90 292 ASP A CA 1
ATOM 2271 C C . ASP A 1 292 ? 39.038 23.575 71.765 1.00 83.59 292 ASP A C 1
ATOM 2272 O O . ASP A 1 292 ? 40.223 23.824 71.513 1.00 87.30 292 ASP A O 1
ATOM 2277 N N . GLN A 1 293 ? 38.479 22.402 71.465 1.00 78.07 293 GLN A N 1
ATOM 2278 C CA . GLN A 1 293 ? 39.175 21.360 70.719 1.00 77.65 293 GLN A CA 1
ATOM 2279 C C . GLN A 1 293 ? 38.751 21.325 69.252 1.00 80.79 293 GLN A C 1
ATOM 2280 O O . GLN A 1 293 ? 38.787 20.265 68.617 1.00 80.02 293 GLN A O 1
ATOM 2286 N N . LEU A 1 294 ? 38.344 22.474 68.703 1.00 82.09 294 LEU A N 1
ATOM 2287 C CA . LEU A 1 294 ? 37.865 22.522 67.324 1.00 82.37 294 LEU A CA 1
ATOM 2288 C C . LEU A 1 294 ? 38.960 22.161 66.330 1.00 86.73 294 LEU A C 1
ATOM 2289 O O . LEU A 1 294 ? 38.673 21.586 65.273 1.00 88.21 294 LEU A O 1
ATOM 2294 N N . GLY A 1 295 ? 40.217 22.479 66.649 1.00 90.76 295 GLY A N 1
ATOM 2295 C CA . GLY A 1 295 ? 41.301 22.178 65.727 1.00 88.02 295 GLY A CA 1
ATOM 2296 C C . GLY A 1 295 ? 41.580 20.691 65.609 1.00 82.09 295 GLY A C 1
ATOM 2297 O O . GLY A 1 295 ? 41.774 20.174 64.505 1.00 70.78 295 GLY A O 1
ATOM 2298 N N . SER A 1 296 ? 41.603 19.984 66.742 1.00 86.35 296 SER A N 1
ATOM 2299 C CA . SER A 1 296 ? 41.848 18.545 66.736 1.00 84.34 296 SER A CA 1
ATOM 2300 C C . SER A 1 296 ? 40.721 17.765 66.068 1.00 76.47 296 SER A C 1
ATOM 2301 O O . SER A 1 296 ? 40.955 16.646 65.599 1.00 62.05 296 SER A O 1
ATOM 2304 N N . ALA A 1 297 ? 39.510 18.327 66.017 1.00 76.59 297 ALA A N 1
ATOM 2305 C CA . ALA A 1 297 ? 38.393 17.629 65.389 1.00 71.12 297 ALA A CA 1
ATOM 2306 C C . ALA A 1 297 ? 38.604 17.456 63.891 1.00 69.89 297 ALA A C 1
ATOM 2307 O O . ALA A 1 297 ? 38.134 16.472 63.310 1.00 69.24 297 ALA A O 1
ATOM 2309 N N . ILE A 1 298 ? 39.300 18.390 63.254 1.00 71.81 298 ILE A N 1
ATOM 2310 C CA . ILE A 1 298 ? 39.533 18.351 61.815 1.00 75.36 298 ILE A CA 1
ATOM 2311 C C . ILE A 1 298 ? 40.931 17.839 61.491 1.00 75.82 298 ILE A C 1
ATOM 2312 O O . ILE A 1 298 ? 41.096 16.932 60.674 1.00 63.05 298 ILE A O 1
ATOM 2317 N N . PHE A 1 299 ? 41.951 18.415 62.123 1.00 80.73 299 PHE A N 1
ATOM 2318 C CA . PHE A 1 299 ? 43.345 18.016 61.937 1.00 79.45 299 PHE A CA 1
ATOM 2319 C C . PHE A 1 299 ? 43.860 17.577 63.305 1.00 73.31 299 PHE A C 1
ATOM 2320 O O . PHE A 1 299 ? 44.329 18.394 64.101 1.00 76.72 299 PHE A O 1
ATOM 2328 N N . TYR A 1 300 ? 43.768 16.272 63.568 1.00 64.82 300 TYR A N 1
ATOM 2329 C CA . TYR A 1 300 ? 43.978 15.768 64.921 1.00 68.00 300 TYR A CA 1
ATOM 2330 C C . TYR A 1 300 ? 45.437 15.880 65.352 1.00 71.67 300 TYR A C 1
ATOM 2331 O O . TYR A 1 300 ? 45.719 16.167 66.520 1.00 70.17 300 TYR A O 1
ATOM 2340 N N . HIS A 1 301 ? 46.376 15.673 64.425 1.00 73.80 301 HIS A N 1
ATOM 2341 C CA . HIS A 1 301 ? 47.784 15.584 64.806 1.00 77.03 301 HIS A CA 1
ATOM 2342 C C . HIS A 1 301 ? 48.358 16.928 65.247 1.00 71.77 301 HIS A C 1
ATOM 2343 O O . HIS A 1 301 ? 49.263 16.963 66.088 1.00 71.73 301 HIS A O 1
ATOM 2350 N N . THR A 1 302 ? 47.855 18.035 64.703 1.00 69.81 302 THR A N 1
ATOM 2351 C CA . THR A 1 302 ? 48.380 19.354 65.037 1.00 75.52 302 THR A CA 1
ATOM 2352 C C . THR A 1 302 ? 47.498 20.137 65.997 1.00 85.27 302 THR A C 1
ATOM 2353 O O . THR A 1 302 ? 48.009 21.000 66.720 1.00 81.81 302 THR A O 1
ATOM 2357 N N . GLY A 1 303 ? 46.195 19.859 66.031 1.00 90.58 303 GLY A N 1
ATOM 2358 C CA . GLY A 1 303 ? 45.282 20.706 66.772 1.00 92.41 303 GLY A CA 1
ATOM 2359 C C . GLY A 1 303 ? 45.164 22.101 66.209 1.00 97.54 303 GLY A C 1
ATOM 2360 O O . GLY A 1 303 ? 44.750 23.020 66.921 1.00 97.77 303 GLY A O 1
ATOM 2361 N N . TYR A 1 304 ? 45.518 22.279 64.938 1.00 100.03 304 TYR A N 1
ATOM 2362 C CA . TYR A 1 304 ? 45.600 23.581 64.287 1.00 102.30 304 TYR A CA 1
ATOM 2363 C C . TYR A 1 304 ? 44.643 23.582 63.102 1.00 103.16 304 TYR A C 1
ATOM 2364 O O . TYR A 1 304 ? 44.923 22.962 62.071 1.00 102.50 304 TYR A O 1
ATOM 2373 N N . LEU A 1 305 ? 43.508 24.263 63.259 1.00 106.06 305 LEU A N 1
ATOM 2374 C CA . LEU A 1 305 ? 42.540 24.407 62.176 1.00 107.45 305 LEU A CA 1
ATOM 2375 C C . LEU A 1 305 ? 43.137 25.303 61.098 1.00 113.26 305 LEU A C 1
ATOM 2376 O O . LEU A 1 305 ? 43.329 26.503 61.319 1.00 113.53 305 LEU A O 1
ATOM 2381 N N . GLU A 1 306 ? 43.442 24.721 59.940 1.00 112.79 306 GLU A N 1
ATOM 2382 C CA . GLU A 1 306 ? 44.074 25.480 58.871 1.00 106.74 306 GLU A CA 1
ATOM 2383 C C . GLU A 1 306 ? 43.191 26.662 58.478 1.00 104.76 306 GLU A C 1
ATOM 2384 O O . GLU A 1 306 ? 41.964 26.526 58.410 1.00 105.66 306 GLU A O 1
ATOM 2390 N N . PRO A 1 307 ? 43.774 27.838 58.233 1.00 103.68 307 PRO A N 1
ATOM 2391 C CA . PRO A 1 307 ? 42.981 28.935 57.658 1.00 105.23 307 PRO A CA 1
ATOM 2392 C C . PRO A 1 307 ? 42.385 28.593 56.305 1.00 109.71 307 PRO A C 1
ATOM 2393 O O . PRO A 1 307 ? 41.381 29.199 55.917 1.00 112.67 307 PRO A O 1
ATOM 2397 N N . SER A 1 308 ? 42.962 27.631 55.580 1.00 106.37 308 SER A N 1
ATOM 2398 C CA . SER A 1 308 ? 42.426 27.236 54.283 1.00 101.29 308 SER A CA 1
ATOM 2399 C C . SER A 1 308 ? 41.186 26.358 54.411 1.00 93.70 308 SER A C 1
ATOM 2400 O O . SER A 1 308 ? 40.303 26.416 53.548 1.00 91.09 308 SER A O 1
ATOM 2403 N N . PHE A 1 309 ? 41.104 25.542 55.467 1.00 88.92 309 PHE A N 1
ATOM 2404 C CA . PHE A 1 309 ? 39.927 24.702 55.670 1.00 84.03 309 PHE A CA 1
ATOM 2405 C C . PHE A 1 309 ? 38.671 25.539 55.874 1.00 78.75 309 PHE A C 1
ATOM 2406 O O . PHE A 1 309 ? 37.582 25.139 55.447 1.00 69.85 309 PHE A O 1
ATOM 2414 N N . THR A 1 310 ? 38.800 26.701 56.511 1.00 87.42 310 THR A N 1
ATOM 2415 C CA . THR A 1 310 ? 37.654 27.517 56.884 1.00 91.22 310 THR A CA 1
ATOM 2416 C C . THR A 1 310 ? 37.501 28.771 56.030 1.00 88.40 310 THR A C 1
ATOM 2417 O O . THR A 1 310 ? 36.552 29.534 56.245 1.00 85.50 310 THR A O 1
ATOM 2421 N N . ASP A 1 311 ? 38.399 29.008 55.068 1.00 86.24 311 ASP A N 1
ATOM 2422 C CA . ASP A 1 311 ? 38.312 30.170 54.193 1.00 87.79 311 ASP A CA 1
ATOM 2423 C C . ASP A 1 311 ? 38.199 29.839 52.713 1.00 85.19 311 ASP A C 1
ATOM 2424 O O . ASP A 1 311 ? 37.704 30.678 51.953 1.00 92.89 311 ASP A O 1
ATOM 2429 N N . VAL A 1 312 ? 38.644 28.664 52.277 1.00 77.21 312 VAL A N 1
ATOM 2430 C CA . VAL A 1 312 ? 38.773 28.347 50.859 1.00 72.78 312 VAL A CA 1
ATOM 2431 C C . VAL A 1 312 ? 37.750 27.277 50.493 1.00 63.92 312 VAL A C 1
ATOM 2432 O O . VAL A 1 312 ? 37.794 26.157 51.017 1.00 56.98 312 VAL A O 1
ATOM 2436 N N . TYR A 1 313 ? 36.834 27.624 49.591 1.00 62.75 313 TYR A N 1
ATOM 2437 C CA . TYR A 1 313 ? 35.904 26.661 49.013 1.00 63.59 313 TYR A CA 1
ATOM 2438 C C . TYR A 1 313 ? 35.334 27.252 47.728 1.00 64.06 313 TYR A C 1
ATOM 2439 O O . TYR A 1 313 ? 35.608 28.402 47.375 1.00 63.89 313 TYR A O 1
ATOM 2448 N N . THR A 1 314 ? 34.544 26.443 47.025 1.00 52.68 314 THR A N 1
ATOM 2449 C CA . THR A 1 314 ? 34.049 26.823 45.703 1.00 51.56 314 THR A CA 1
ATOM 2450 C C . THR A 1 314 ? 32.523 26.808 45.615 1.00 45.11 314 THR A C 1
ATOM 2451 O O . THR A 1 314 ? 31.839 26.402 46.554 1.00 51.31 314 THR A O 1
#

B-factor: mean 49.5, std 15.92, range [26.01, 116.83]